Protein AF-0000000067833851 (afdb_homodimer)

Solvent-accessible surface area (backbone atoms only — not comparable to full-atom values): 11611 Å² total; per-residue (Å²): 99,78,48,78,49,40,44,51,50,8,49,49,50,50,53,48,37,48,75,68,69,39,49,56,56,53,48,12,60,76,67,70,58,44,39,66,56,44,53,42,38,42,69,25,43,38,75,42,32,38,37,58,52,42,50,45,35,49,75,64,67,53,43,36,22,56,45,67,81,63,70,75,71,65,70,68,68,62,70,68,72,69,73,57,74,63,70,64,69,62,62,65,67,68,71,60,79,76,80,71,132,99,80,48,77,49,40,44,50,51,10,48,51,51,49,53,49,37,49,74,70,70,41,51,56,56,53,48,12,60,75,66,70,58,44,40,65,56,43,52,42,37,41,70,26,43,37,75,42,32,38,37,59,53,43,50,46,35,50,74,64,70,51,43,36,23,54,45,66,80,64,71,73,70,66,70,70,68,62,70,71,73,71,72,59,74,65,70,64,68,60,62,63,66,69,70,56,80,75,78,73,128

Structure (mmCIF, N/CA/C/O backbone):
data_AF-0000000067833851-model_v1
#
loop_
_entity.id
_entity.type
_entity.pdbx_description
1 polymer 'Transcriptional regulator'
#
loop_
_atom_site.group_PDB
_atom_site.id
_atom_site.type_symbol
_atom_site.label_atom_id
_atom_site.label_alt_id
_atom_site.label_comp_id
_atom_site.label_asym_id
_atom_site.label_entity_id
_atom_site.label_seq_id
_atom_site.pdbx_PDB_ins_code
_atom_site.Cartn_x
_atom_site.Cartn_y
_atom_site.Cartn_z
_atom_site.occupancy
_atom_site.B_iso_or_equiv
_atom_site.auth_seq_id
_atom_site.auth_comp_id
_atom_site.auth_asym_id
_atom_site.auth_atom_id
_atom_site.pdbx_PDB_model_num
ATOM 1 N N . MET A 1 1 ? 14.375 -2.48 0.47 1 82.19 1 MET A N 1
ATOM 2 C CA . MET A 1 1 ? 13.938 -1.559 -0.575 1 82.19 1 MET A CA 1
ATOM 3 C C . MET A 1 1 ? 12.852 -0.62 -0.053 1 82.19 1 MET A C 1
ATOM 5 O O . MET A 1 1 ? 11.93 -1.055 0.632 1 82.19 1 MET A O 1
ATOM 9 N N . LEU A 1 2 ? 13.016 0.706 -0.305 1 90 2 LEU A N 1
ATOM 10 C CA . LEU A 1 2 ? 12.031 1.717 0.077 1 90 2 LEU A CA 1
ATOM 11 C C . LEU A 1 2 ? 10.914 1.807 -0.956 1 90 2 LEU A C 1
ATOM 13 O O . LEU A 1 2 ? 11.172 1.79 -2.16 1 90 2 LEU A O 1
ATOM 17 N N . ILE A 1 3 ? 9.742 1.886 -0.422 1 95.69 3 ILE A N 1
ATOM 18 C CA . ILE A 1 3 ? 8.586 1.994 -1.303 1 95.69 3 ILE A CA 1
ATOM 19 C C . ILE A 1 3 ? 7.992 3.396 -1.201 1 95.69 3 ILE A C 1
ATOM 21 O O . ILE A 1 3 ? 7.535 3.809 -0.131 1 95.69 3 ILE A O 1
ATOM 25 N N . SER A 1 4 ? 7.945 4.098 -2.322 1 95.75 4 SER A N 1
ATOM 26 C CA . SER A 1 4 ? 7.426 5.457 -2.26 1 95.75 4 SER A CA 1
ATOM 27 C C . SER A 1 4 ? 6.371 5.699 -3.336 1 95.75 4 SER A C 1
ATOM 29 O O . SER A 1 4 ? 5.699 6.73 -3.334 1 95.75 4 SER A O 1
ATOM 31 N N . SER A 1 5 ? 6.246 4.777 -4.289 1 98 5 SER A N 1
ATOM 32 C CA . SER A 1 5 ? 5.305 4.949 -5.395 1 98 5 SER A CA 1
ATOM 33 C C . SER A 1 5 ? 4.656 3.627 -5.777 1 98 5 SER A C 1
ATOM 35 O O . SER A 1 5 ? 5.172 2.557 -5.449 1 98 5 SER A O 1
ATOM 37 N N . PRO A 1 6 ? 3.547 3.705 -6.512 1 98.62 6 PRO A N 1
ATOM 38 C CA . PRO A 1 6 ? 2.941 2.475 -7.027 1 98.62 6 PRO A CA 1
ATOM 39 C C . PRO A 1 6 ? 3.873 1.702 -7.957 1 98.62 6 PRO A C 1
ATOM 41 O O . PRO A 1 6 ? 3.838 0.469 -7.988 1 98.62 6 PRO A O 1
ATOM 44 N N . ARG A 1 7 ? 4.656 2.416 -8.633 1 98.25 7 ARG A N 1
ATOM 45 C CA . ARG A 1 7 ? 5.605 1.755 -9.523 1 98.25 7 ARG A CA 1
ATOM 46 C C . ARG A 1 7 ? 6.582 0.885 -8.734 1 98.25 7 ARG A C 1
ATOM 48 O O . ARG A 1 7 ? 6.953 -0.2 -9.188 1 98.25 7 ARG A O 1
ATOM 55 N N . ASP A 1 8 ? 7.066 1.357 -7.602 1 98.06 8 ASP A N 1
ATOM 56 C CA . ASP A 1 8 ? 7.93 0.544 -6.75 1 98.06 8 ASP A CA 1
ATOM 57 C C . ASP A 1 8 ? 7.258 -0.78 -6.391 1 98.06 8 ASP A C 1
ATOM 59 O O . ASP A 1 8 ? 7.895 -1.835 -6.434 1 98.06 8 ASP A O 1
ATOM 63 N N . ILE A 1 9 ? 6.008 -0.71 -6.09 1 98.38 9 ILE A N 1
ATOM 64 C CA . ILE A 1 9 ? 5.242 -1.897 -5.734 1 98.38 9 ILE A CA 1
ATOM 65 C C . ILE A 1 9 ? 5.137 -2.828 -6.941 1 98.38 9 ILE A C 1
ATOM 67 O O . ILE A 1 9 ? 5.32 -4.043 -6.812 1 98.38 9 ILE A O 1
ATOM 71 N N . GLY A 1 10 ? 4.812 -2.215 -8.039 1 98.69 10 GLY A N 1
ATOM 72 C CA . GLY A 1 10 ? 4.723 -2.986 -9.273 1 98.69 10 GLY A CA 1
ATOM 73 C C . GLY A 1 10 ? 6 -3.74 -9.594 1 98.69 10 GLY A C 1
ATOM 74 O O . GLY A 1 10 ? 5.953 -4.902 -10.008 1 98.69 10 GLY A O 1
ATOM 75 N N . MET A 1 11 ? 7.086 -3.1 -9.398 1 98.19 11 MET A N 1
ATOM 76 C CA . MET A 1 11 ? 8.375 -3.721 -9.664 1 98.19 11 MET A CA 1
ATOM 77 C C . MET A 1 11 ? 8.609 -4.91 -8.742 1 98.19 11 MET A C 1
ATOM 79 O O . MET A 1 11 ? 9.156 -5.934 -9.164 1 98.19 11 MET A O 1
ATOM 83 N N . LEU A 1 12 ? 8.242 -4.766 -7.52 1 97.69 12 LEU A N 1
ATOM 84 C CA . LEU A 1 12 ? 8.359 -5.852 -6.555 1 97.69 12 LEU A CA 1
ATOM 85 C C . LEU A 1 12 ? 7.52 -7.051 -6.977 1 97.69 12 LEU A C 1
ATOM 87 O O . LEU A 1 12 ? 7.984 -8.195 -6.922 1 97.69 12 LEU A O 1
ATOM 91 N N . ILE A 1 13 ? 6.348 -6.785 -7.344 1 98.62 13 ILE A N 1
ATOM 92 C CA . ILE A 1 13 ? 5.426 -7.836 -7.762 1 98.62 13 ILE A CA 1
ATOM 93 C C . ILE A 1 13 ? 5.992 -8.57 -8.977 1 98.62 13 ILE A C 1
ATOM 95 O O . ILE A 1 13 ? 6.039 -9.797 -9 1 98.62 13 ILE A O 1
ATOM 99 N N . ARG A 1 14 ? 6.406 -7.789 -9.898 1 98.75 14 ARG A N 1
ATOM 100 C CA . ARG A 1 14 ? 6.988 -8.375 -11.102 1 98.75 14 ARG A CA 1
ATOM 101 C C . ARG A 1 14 ? 8.188 -9.258 -10.758 1 98.75 14 ARG A C 1
ATOM 103 O O . ARG A 1 14 ? 8.305 -10.375 -11.25 1 98.75 14 ARG A O 1
ATOM 110 N N . ALA A 1 15 ? 9.102 -8.758 -9.961 1 98.25 15 ALA A N 1
ATOM 111 C CA . ALA A 1 15 ? 10.305 -9.484 -9.578 1 98.25 15 ALA A CA 1
ATOM 112 C C . ALA A 1 15 ? 9.961 -10.812 -8.898 1 98.25 15 ALA A C 1
ATOM 114 O O . ALA A 1 15 ? 10.516 -11.852 -9.242 1 98.25 15 ALA A O 1
ATOM 115 N N . LYS A 1 16 ? 9.031 -10.734 -8.023 1 97.81 16 LYS A N 1
ATOM 116 C CA . LYS A 1 16 ? 8.727 -11.914 -7.215 1 97.81 16 LYS A CA 1
ATOM 117 C C . LYS A 1 16 ? 7.949 -12.945 -8.023 1 97.81 16 LYS A C 1
ATOM 119 O O . LYS A 1 16 ? 8.164 -14.148 -7.879 1 97.81 16 LYS A O 1
ATOM 124 N N . ARG A 1 17 ? 6.996 -12.438 -8.828 1 98.12 17 ARG A N 1
ATOM 125 C CA . ARG A 1 17 ? 6.297 -13.438 -9.633 1 98.12 17 ARG A CA 1
ATOM 126 C C . ARG A 1 17 ? 7.254 -14.133 -10.594 1 98.12 17 ARG A C 1
ATOM 128 O O . ARG A 1 17 ? 7.125 -15.336 -10.844 1 98.12 17 ARG A O 1
ATOM 135 N N . SER A 1 18 ? 8.188 -13.375 -11.156 1 98.44 18 SER A N 1
ATOM 136 C CA . SER A 1 18 ? 9.18 -13.938 -12.062 1 98.44 18 SER A CA 1
ATOM 137 C C . SER A 1 18 ? 10.07 -14.953 -11.359 1 98.44 18 SER A C 1
ATOM 139 O O . SER A 1 18 ? 10.398 -16 -11.922 1 98.44 18 SER A O 1
ATOM 141 N N . GLU A 1 19 ? 10.453 -14.656 -10.148 1 97.5 19 GLU A N 1
ATOM 142 C CA . GLU A 1 19 ? 11.242 -15.578 -9.344 1 97.5 19 GLU A CA 1
ATOM 143 C C . GLU A 1 19 ? 10.539 -16.922 -9.188 1 97.5 19 GLU A C 1
ATOM 145 O O . GLU A 1 19 ? 11.188 -17.969 -9.07 1 97.5 19 GLU A O 1
ATOM 150 N N . ARG A 1 20 ? 9.281 -16.922 -9.219 1 97 20 ARG A N 1
ATOM 151 C CA . ARG A 1 20 ? 8.469 -18.125 -9.062 1 97 20 ARG A CA 1
ATOM 152 C C . ARG A 1 20 ? 8.125 -18.734 -10.422 1 97 20 ARG A C 1
ATOM 154 O O . ARG A 1 20 ? 7.355 -19.703 -10.5 1 97 20 ARG A O 1
ATOM 161 N N . SER A 1 21 ? 8.555 -18.078 -11.43 1 98.38 21 SER A N 1
ATOM 162 C CA . SER A 1 21 ? 8.297 -18.469 -12.812 1 98.38 21 SER A CA 1
ATOM 163 C C . SER A 1 21 ? 6.805 -18.391 -13.133 1 98.38 21 SER A C 1
ATOM 165 O O . SER A 1 21 ? 6.281 -19.219 -13.883 1 98.38 21 SER A O 1
ATOM 167 N N . TRP A 1 22 ? 6.129 -17.516 -12.539 1 98.56 22 TRP A N 1
ATOM 168 C CA . TRP A 1 22 ? 4.719 -17.266 -12.828 1 98.56 22 TRP A CA 1
ATOM 169 C C . TRP A 1 22 ? 4.57 -16.203 -13.914 1 98.56 22 TRP A C 1
ATOM 171 O O . TRP A 1 22 ? 5.285 -15.203 -13.906 1 98.56 22 TRP A O 1
ATOM 181 N N . THR A 1 23 ? 3.682 -16.453 -14.789 1 98.75 23 THR A N 1
ATOM 182 C CA . THR A 1 23 ? 3.225 -15.406 -15.695 1 98.75 23 THR A CA 1
ATOM 183 C C . THR A 1 23 ? 2.266 -14.453 -14.977 1 98.75 23 THR A C 1
ATOM 185 O O . THR A 1 23 ? 1.866 -14.711 -13.844 1 98.75 23 THR A O 1
ATOM 188 N N . GLN A 1 24 ? 1.989 -13.352 -15.672 1 98.75 24 GLN A N 1
ATOM 189 C CA . GLN A 1 24 ? 0.96 -12.469 -15.133 1 98.75 24 GLN A CA 1
ATOM 190 C C . GLN A 1 24 ? -0.372 -13.195 -14.992 1 98.75 24 GLN A C 1
ATOM 192 O O . GLN A 1 24 ? -1.11 -12.969 -14.031 1 98.75 24 GLN A O 1
ATOM 197 N N . GLY A 1 25 ? -0.692 -14.062 -15.992 1 98.75 25 GLY A N 1
ATOM 198 C CA . GLY A 1 25 ? -1.905 -14.859 -15.93 1 98.75 25 GLY A CA 1
ATOM 199 C C . GLY A 1 25 ? -1.933 -15.812 -14.75 1 98.75 25 GLY A C 1
ATOM 200 O O . GLY A 1 25 ? -2.965 -15.969 -14.094 1 98.75 25 GLY A O 1
ATOM 201 N N . ASP A 1 26 ? -0.819 -16.438 -14.523 1 98.69 26 ASP A N 1
ATOM 202 C CA . ASP A 1 26 ? -0.708 -17.328 -13.375 1 98.69 26 ASP A CA 1
ATOM 203 C C . ASP A 1 26 ? -0.972 -16.578 -12.07 1 98.69 26 ASP A C 1
ATOM 205 O O . ASP A 1 26 ? -1.763 -17.031 -11.234 1 98.69 26 ASP A O 1
ATOM 209 N N . LEU A 1 27 ? -0.317 -15.508 -11.883 1 98.75 27 LEU A N 1
ATOM 210 C CA . LEU A 1 27 ? -0.517 -14.711 -10.68 1 98.75 27 LEU A CA 1
ATOM 211 C C . LEU A 1 27 ? -1.971 -14.266 -10.555 1 98.75 27 LEU A C 1
ATOM 213 O O . LEU A 1 27 ? -2.545 -14.297 -9.469 1 98.75 27 LEU A O 1
ATOM 217 N N . ALA A 1 28 ? -2.568 -13.789 -11.609 1 98.81 28 ALA A N 1
ATOM 218 C CA . ALA A 1 28 ? -3.961 -13.344 -11.609 1 98.81 28 ALA A CA 1
ATOM 219 C C . ALA A 1 28 ? -4.887 -14.438 -11.086 1 98.81 28 ALA A C 1
ATOM 221 O O . ALA A 1 28 ? -5.781 -14.172 -10.281 1 98.81 28 ALA A O 1
ATOM 222 N N . ARG A 1 29 ? -4.625 -15.633 -11.508 1 98.44 29 ARG A N 1
ATOM 223 C CA . ARG A 1 29 ? -5.43 -16.766 -11.062 1 98.44 29 ARG A CA 1
ATOM 224 C C . ARG A 1 29 ? -5.277 -17 -9.562 1 98.44 29 ARG A C 1
ATOM 226 O O . ARG A 1 29 ? -6.262 -17.25 -8.867 1 98.44 29 ARG A O 1
ATOM 233 N N . HIS A 1 30 ? -4.086 -16.922 -9.062 1 97.62 30 HIS A N 1
ATOM 234 C CA . HIS A 1 30 ? -3.818 -17.141 -7.641 1 97.62 30 HIS A CA 1
ATOM 235 C C . HIS A 1 30 ? -4.457 -16.047 -6.785 1 97.62 30 HIS A C 1
ATOM 237 O O . HIS A 1 30 ? -4.934 -16.328 -5.68 1 97.62 30 HIS A O 1
ATOM 243 N N . VAL A 1 31 ? -4.441 -14.891 -7.23 1 97.62 31 VAL A N 1
ATOM 244 C CA . VAL A 1 31 ? -4.941 -13.742 -6.488 1 97.62 31 VAL A CA 1
ATOM 245 C C . VAL A 1 31 ? -6.461 -13.656 -6.625 1 97.62 31 VAL A C 1
ATOM 247 O O . VAL A 1 31 ? -7.148 -13.18 -5.719 1 97.62 31 VAL A O 1
ATOM 250 N N . GLY A 1 32 ? -6.984 -14.125 -7.625 1 97.94 32 GLY A N 1
ATOM 251 C CA . GLY A 1 32 ? -8.406 -14 -7.922 1 97.94 32 GLY A CA 1
ATOM 252 C C . GLY A 1 32 ? -8.75 -12.719 -8.656 1 97.94 32 GLY A C 1
ATOM 253 O O . GLY A 1 32 ? -9.727 -12.047 -8.32 1 97.94 32 GLY A O 1
ATOM 254 N N . THR A 1 33 ? -7.973 -12.352 -9.625 1 98.31 33 THR A N 1
ATOM 255 C CA . THR A 1 33 ? -8.18 -11.156 -10.438 1 98.31 33 THR A CA 1
ATOM 256 C C . THR A 1 33 ? -7.863 -11.438 -11.898 1 98.31 33 THR A C 1
ATOM 258 O O . THR A 1 33 ? -7.832 -12.594 -12.32 1 98.31 33 THR A O 1
ATOM 261 N N . THR A 1 34 ? -7.699 -10.414 -12.711 1 98.69 34 THR A N 1
ATOM 262 C CA . THR A 1 34 ? -7.449 -10.586 -14.133 1 98.69 34 THR A CA 1
ATOM 263 C C . THR A 1 34 ? -5.984 -10.305 -14.461 1 98.69 34 THR A C 1
ATOM 265 O O . THR A 1 34 ? -5.316 -9.562 -13.742 1 98.69 34 THR A O 1
ATOM 268 N N . GLN A 1 35 ? -5.559 -10.969 -15.523 1 98.81 35 GLN A N 1
ATOM 269 C CA . GLN A 1 35 ? -4.219 -10.68 -16.031 1 98.81 35 GLN A CA 1
ATOM 270 C C . GLN A 1 35 ? -4.059 -9.195 -16.328 1 98.81 35 GLN A C 1
ATOM 272 O O . GLN A 1 35 ? -2.988 -8.617 -16.109 1 98.81 35 GLN A O 1
ATOM 277 N N . ARG A 1 36 ? -5.109 -8.602 -16.812 1 98.88 36 ARG A N 1
ATOM 278 C CA . ARG A 1 36 ? -5.074 -7.18 -17.125 1 98.88 36 ARG A CA 1
ATOM 279 C C . ARG A 1 36 ? -4.785 -6.359 -15.867 1 98.88 36 ARG A C 1
ATOM 281 O O . ARG A 1 36 ? -3.979 -5.426 -15.898 1 98.88 36 ARG A O 1
ATOM 288 N N . TRP A 1 37 ? -5.449 -6.699 -14.773 1 98.81 37 TRP A N 1
ATOM 289 C CA . TRP A 1 37 ? -5.246 -5.969 -13.523 1 98.81 37 TRP A CA 1
ATOM 290 C C . TRP A 1 37 ? -3.809 -6.113 -13.039 1 98.81 37 TRP A C 1
ATOM 292 O O . TRP A 1 37 ? -3.184 -5.133 -12.633 1 98.81 37 TRP A O 1
ATOM 302 N N . ILE A 1 38 ? -3.289 -7.309 -13.133 1 98.94 38 ILE A N 1
ATOM 303 C CA . ILE A 1 38 ? -1.905 -7.543 -12.734 1 98.94 38 ILE A CA 1
ATOM 304 C C . ILE A 1 38 ? -0.969 -6.68 -13.57 1 98.94 38 ILE A C 1
ATOM 306 O O . ILE A 1 38 ? -0.077 -6.02 -13.039 1 98.94 38 ILE A O 1
ATOM 310 N N . SER A 1 39 ? -1.169 -6.719 -14.875 1 98.94 39 SER A N 1
ATOM 311 C CA . SER A 1 39 ? -0.345 -5.918 -15.773 1 98.94 39 SER A CA 1
ATOM 312 C C . SER A 1 39 ? -0.379 -4.445 -15.391 1 98.94 39 SER A C 1
ATOM 314 O O . SER A 1 39 ? 0.666 -3.793 -15.32 1 98.94 39 SER A O 1
ATOM 316 N N . GLU A 1 40 ? -1.56 -3.92 -15.133 1 98.88 40 GLU A N 1
ATOM 317 C CA . GLU A 1 40 ? -1.719 -2.516 -14.766 1 98.88 40 GLU A CA 1
ATOM 318 C C . GLU A 1 40 ? -1.00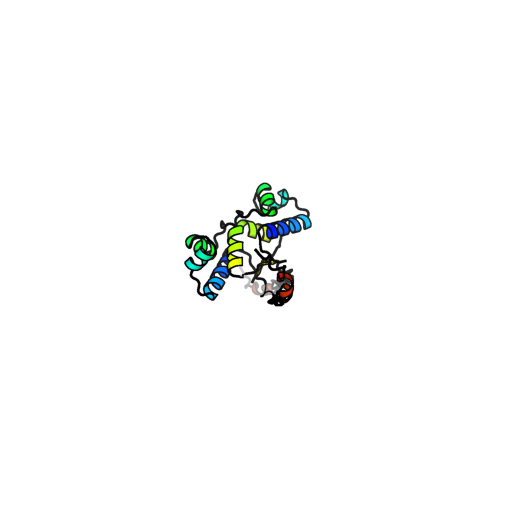7 -2.201 -13.453 1 98.88 40 GLU A C 1
ATOM 320 O O . GLU A 1 40 ? -0.346 -1.168 -13.328 1 98.88 40 GLU A O 1
ATOM 325 N N . VAL A 1 41 ? -1.12 -3.068 -12.531 1 98.88 41 VAL A N 1
ATOM 326 C CA . VAL A 1 41 ? -0.498 -2.871 -11.227 1 98.88 41 VAL A CA 1
ATOM 327 C C . VAL A 1 41 ? 1.022 -2.914 -11.367 1 98.88 41 VAL A C 1
ATOM 329 O O . VAL A 1 41 ? 1.729 -2.084 -10.789 1 98.88 41 VAL A O 1
ATOM 332 N N . GLU A 1 42 ? 1.48 -3.861 -12.164 1 98.81 42 GLU A N 1
ATOM 333 C CA . GLU A 1 42 ? 2.926 -3.961 -12.352 1 98.81 42 GLU A CA 1
ATOM 334 C C . GLU A 1 42 ? 3.486 -2.709 -13.016 1 98.81 42 GLU A C 1
ATOM 336 O O . GLU A 1 42 ? 4.664 -2.383 -12.844 1 98.81 42 GLU A O 1
ATOM 341 N N . ASN A 1 43 ? 2.59 -2.049 -13.727 1 98.62 43 ASN A N 1
ATOM 342 C CA . ASN A 1 43 ? 3 -0.827 -14.406 1 98.62 43 ASN A CA 1
ATOM 343 C C . ASN A 1 43 ? 2.693 0.414 -13.57 1 98.62 43 ASN A C 1
ATOM 345 O O . ASN A 1 43 ? 2.773 1.537 -14.07 1 98.62 43 ASN A O 1
ATOM 349 N N . GLY A 1 44 ? 2.293 0.298 -12.383 1 98.75 44 GLY A N 1
ATOM 350 C CA . GLY A 1 44 ? 2.18 1.408 -11.445 1 98.75 44 GLY A CA 1
ATOM 351 C C . GLY A 1 44 ? 0.801 2.043 -11.438 1 98.75 44 GLY A C 1
ATOM 352 O O . GLY A 1 44 ? 0.67 3.256 -11.266 1 98.75 44 GLY A O 1
ATOM 353 N N . LYS A 1 45 ? -0.269 1.336 -11.617 1 98.69 45 LYS A N 1
ATOM 354 C CA . LYS A 1 45 ? -1.634 1.851 -11.555 1 98.69 45 LYS A CA 1
ATOM 355 C C . LYS A 1 45 ? -1.919 2.48 -10.188 1 98.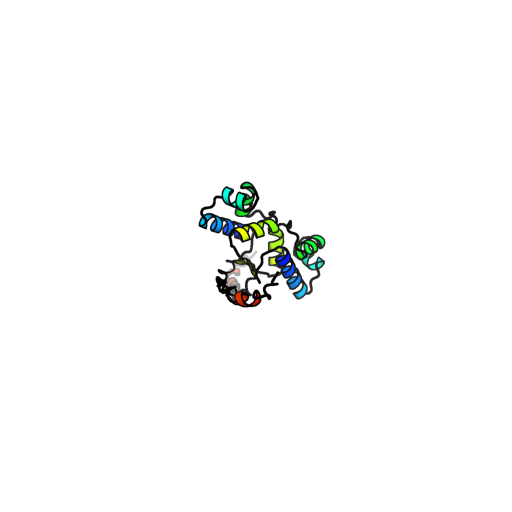69 45 LYS A C 1
ATOM 357 O O . LYS A 1 45 ? -2.193 1.772 -9.219 1 98.69 45 LYS A O 1
ATOM 362 N N . ALA A 1 46 ? -2.045 3.705 -10.164 1 98.5 46 ALA A N 1
ATOM 363 C CA . ALA A 1 46 ? -2.248 4.449 -8.922 1 98.5 46 ALA A CA 1
ATOM 364 C C . ALA A 1 46 ? -3.656 4.23 -8.383 1 98.5 46 ALA A C 1
ATOM 366 O O . ALA A 1 46 ? -3.896 4.387 -7.18 1 98.5 46 ALA A O 1
ATOM 367 N N . THR A 1 47 ? -4.586 3.879 -9.234 1 98.75 47 THR A N 1
ATOM 368 C CA . THR A 1 47 ? -5.984 3.76 -8.836 1 98.75 47 THR A CA 1
ATOM 369 C C . THR A 1 47 ? -6.297 2.338 -8.383 1 98.75 47 THR A C 1
ATOM 371 O O . THR A 1 47 ? -7.453 2.008 -8.109 1 98.75 47 THR A O 1
ATOM 374 N N . ALA A 1 48 ? -5.27 1.476 -8.312 1 98.88 48 ALA A N 1
ATOM 375 C CA . ALA A 1 48 ? -5.492 0.131 -7.789 1 98.88 48 ALA A CA 1
ATOM 376 C C . ALA A 1 48 ? -5.93 0.179 -6.324 1 98.88 48 ALA A C 1
ATOM 378 O O . ALA A 1 48 ? -5.445 1.011 -5.555 1 98.88 48 ALA A O 1
ATOM 379 N N . GLU A 1 49 ? -6.82 -0.7 -5.961 1 98.81 49 GLU A N 1
ATOM 380 C CA . GLU A 1 49 ? -7.32 -0.771 -4.59 1 98.81 49 GLU A CA 1
ATOM 381 C C . GLU A 1 49 ? -6.262 -1.34 -3.648 1 98.81 49 GLU A C 1
ATOM 383 O O . GLU A 1 49 ? -5.688 -2.396 -3.916 1 98.81 49 GLU A O 1
ATOM 388 N N . ILE A 1 50 ? -6.059 -0.691 -2.484 1 98.81 50 ILE A N 1
ATOM 389 C CA . ILE A 1 50 ? -4.992 -1.056 -1.558 1 98.81 50 ILE A CA 1
ATOM 390 C C . ILE A 1 50 ? -5.23 -2.465 -1.021 1 98.81 50 ILE A C 1
ATOM 392 O O . ILE A 1 50 ? -4.285 -3.229 -0.817 1 98.81 50 ILE A O 1
ATOM 396 N N . GLY A 1 51 ? -6.484 -2.82 -0.876 1 98.69 51 GLY A N 1
ATOM 397 C CA . GLY A 1 51 ? -6.797 -4.164 -0.411 1 98.69 51 GLY A CA 1
ATOM 398 C C . GLY A 1 51 ? -6.285 -5.25 -1.338 1 98.69 51 GLY A C 1
ATOM 399 O O . GLY A 1 51 ? -5.652 -6.207 -0.889 1 98.69 51 GLY A O 1
ATOM 400 N N . MET A 1 52 ? -6.496 -5.086 -2.57 1 98.69 52 MET A N 1
ATOM 401 C CA . MET A 1 52 ? -6.078 -6.074 -3.559 1 98.69 52 MET A CA 1
ATOM 402 C C . MET A 1 52 ? -4.562 -6.082 -3.717 1 98.69 52 MET A C 1
ATOM 404 O O . MET A 1 52 ? -3.959 -7.137 -3.92 1 98.69 52 MET A O 1
ATOM 408 N N . VAL A 1 53 ? -3.994 -4.938 -3.67 1 98.75 53 VAL A N 1
ATOM 409 C CA . VAL A 1 53 ? -2.543 -4.832 -3.764 1 98.75 53 VAL A CA 1
ATOM 410 C C . VAL A 1 53 ? -1.894 -5.598 -2.611 1 98.75 53 VAL A C 1
ATOM 412 O O . VAL A 1 53 ? -0.976 -6.391 -2.826 1 98.75 53 VAL A O 1
ATOM 415 N N . LEU A 1 54 ? -2.426 -5.406 -1.415 1 98.5 54 LEU A N 1
ATOM 416 C CA . LEU A 1 54 ? -1.856 -6.082 -0.255 1 98.5 54 LEU A CA 1
ATOM 417 C C . LEU A 1 54 ? -2.068 -7.59 -0.347 1 98.5 54 LEU A C 1
ATOM 419 O O . LEU A 1 54 ? -1.193 -8.367 0.04 1 98.5 54 LEU A O 1
ATOM 423 N N . GLN A 1 55 ? -3.156 -7.992 -0.827 1 98.12 55 GLN A N 1
ATOM 424 C CA . GLN A 1 55 ? -3.406 -9.414 -1.045 1 98.12 55 GLN A CA 1
ATOM 425 C C . GLN A 1 55 ? -2.396 -10.008 -2.023 1 98.12 55 GLN A C 1
ATOM 427 O O . GLN A 1 55 ? -1.883 -11.109 -1.805 1 98.12 55 GLN A O 1
ATOM 432 N N . THR A 1 56 ? -2.16 -9.328 -3.059 1 98.69 56 THR A N 1
ATOM 433 C CA . THR A 1 56 ? -1.206 -9.773 -4.07 1 98.69 56 THR A CA 1
ATOM 434 C C . THR A 1 56 ? 0.192 -9.906 -3.473 1 98.69 56 THR A C 1
ATOM 436 O O . THR A 1 56 ? 0.875 -10.906 -3.693 1 98.69 56 THR A O 1
ATOM 439 N N . LEU A 1 57 ? 0.584 -8.898 -2.736 1 98.12 57 LEU A N 1
ATOM 440 C CA . LEU A 1 57 ? 1.884 -8.945 -2.076 1 98.12 57 LEU A CA 1
ATOM 441 C C . LEU A 1 57 ? 1.98 -10.148 -1.146 1 98.12 57 LEU A C 1
ATOM 443 O O . LEU A 1 57 ? 2.996 -10.852 -1.134 1 98.12 57 LEU A O 1
ATOM 447 N N . SER A 1 58 ? 0.94 -10.344 -0.433 1 96.31 58 SER A N 1
ATOM 448 C CA . SER A 1 58 ? 0.891 -11.469 0.494 1 96.31 58 SER A CA 1
ATOM 449 C C . SER A 1 58 ? 1.027 -12.797 -0.242 1 96.31 58 SER A C 1
ATOM 451 O O . SER A 1 58 ? 1.773 -13.68 0.189 1 96.31 58 SER A O 1
ATOM 453 N N . MET A 1 59 ? 0.357 -12.906 -1.312 1 96.56 59 MET A N 1
ATOM 454 C CA . MET A 1 59 ? 0.405 -14.117 -2.121 1 96.56 59 MET A CA 1
ATOM 455 C C . MET A 1 59 ? 1.824 -14.398 -2.605 1 96.56 59 MET A C 1
ATOM 457 O O . MET A 1 59 ? 2.205 -15.547 -2.803 1 96.56 59 MET A O 1
ATOM 461 N N . LEU A 1 60 ? 2.58 -13.383 -2.762 1 97.75 60 LEU A N 1
ATOM 462 C CA . LEU A 1 60 ? 3.938 -13.484 -3.283 1 97.75 60 LEU A CA 1
ATOM 463 C C . LEU A 1 60 ? 4.953 -13.539 -2.148 1 97.75 60 LEU A C 1
ATOM 465 O O . LEU A 1 60 ? 6.164 -13.523 -2.391 1 97.75 60 LEU A O 1
ATOM 469 N N . GLY A 1 61 ? 4.48 -13.508 -0.93 1 95.69 61 GLY A N 1
ATOM 470 C CA . GLY A 1 61 ? 5.352 -13.594 0.233 1 95.69 61 GLY A CA 1
ATOM 471 C C . GLY A 1 61 ? 6.105 -12.312 0.515 1 95.69 61 GLY A C 1
ATOM 472 O O . GLY A 1 61 ? 7.141 -12.328 1.187 1 95.69 61 GLY A O 1
ATOM 473 N N . ILE A 1 62 ? 5.664 -11.266 -0.011 1 96 62 ILE A N 1
ATOM 474 C CA . ILE A 1 62 ? 6.305 -9.969 0.213 1 96 62 ILE A CA 1
ATOM 475 C C . ILE A 1 62 ? 5.742 -9.328 1.479 1 96 62 ILE A C 1
ATOM 477 O O . ILE A 1 62 ? 4.527 -9.141 1.602 1 96 62 ILE A O 1
ATOM 481 N N . ARG A 1 63 ? 6.648 -9.016 2.402 1 94.19 63 ARG A N 1
ATOM 482 C CA . ARG A 1 63 ? 6.258 -8.383 3.658 1 94.19 63 ARG A CA 1
ATOM 483 C C . ARG A 1 63 ? 6.594 -6.891 3.646 1 94.19 63 ARG A C 1
ATOM 485 O O . ARG A 1 63 ? 7.695 -6.5 3.26 1 94.19 63 ARG A O 1
ATOM 492 N N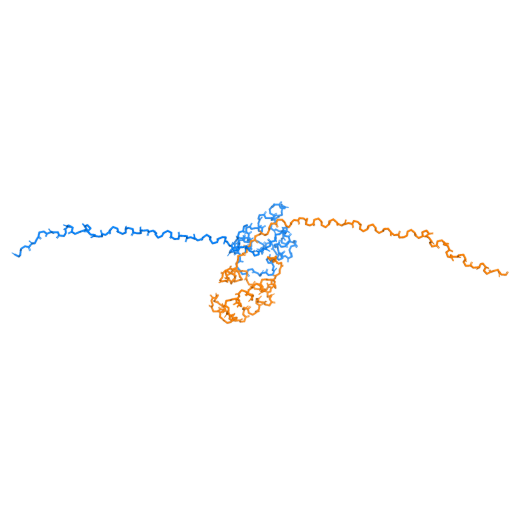 . LEU A 1 64 ? 5.59 -6.133 3.988 1 95.81 64 LEU A N 1
ATOM 493 C CA . LEU A 1 64 ? 5.824 -4.703 4.129 1 95.81 64 LEU A CA 1
ATOM 494 C C . LEU A 1 64 ? 6.016 -4.324 5.594 1 95.81 64 LEU A C 1
ATOM 496 O O . LEU A 1 64 ? 5.324 -4.848 6.473 1 95.81 64 LEU A O 1
ATOM 500 N N . GLU A 1 65 ? 6.879 -3.41 5.793 1 95 65 GLU A N 1
ATOM 501 C CA . GLU A 1 65 ? 7.156 -2.898 7.133 1 95 65 GLU A CA 1
ATOM 502 C C . GLU A 1 65 ? 7.367 -1.389 7.113 1 95 65 GLU A C 1
ATOM 504 O O . GLU A 1 65 ? 7.617 -0.805 6.059 1 95 65 GLU A O 1
ATOM 509 N N . VAL A 1 66 ? 7.145 -0.803 8.281 1 92.69 66 VAL A N 1
ATOM 510 C CA . VAL A 1 66 ? 7.523 0.599 8.43 1 92.69 66 VAL A CA 1
ATOM 511 C C . VAL A 1 66 ? 9.039 0.712 8.586 1 92.69 66 VAL A C 1
ATOM 513 O O . VAL A 1 66 ? 9.633 0.046 9.438 1 92.69 66 VAL A O 1
ATOM 516 N N . GLY A 1 67 ? 9.57 1.394 7.676 1 84.19 67 GLY A N 1
ATOM 517 C CA . GLY A 1 67 ? 11.016 1.588 7.719 1 84.19 67 GLY A CA 1
ATOM 518 C C . GLY A 1 67 ? 11.469 2.459 8.875 1 84.19 67 GLY A C 1
ATOM 519 O O . GLY A 1 67 ? 10.672 3.207 9.445 1 84.19 67 GLY A O 1
ATOM 520 N N . GLY A 1 68 ? 12.562 2.033 9.492 1 73.56 68 GLY A N 1
ATOM 521 C CA . GLY A 1 68 ? 13.156 2.838 10.555 1 73.56 68 GLY A CA 1
ATOM 522 C C . GLY A 1 68 ? 13.555 4.227 10.094 1 73.56 68 GLY A C 1
ATOM 523 O O . GLY A 1 68 ? 13.461 4.547 8.906 1 73.56 68 GLY A O 1
ATOM 524 N N . PRO A 1 69 ? 13.586 5.188 11.164 1 59.75 69 PRO A N 1
ATOM 525 C CA . PRO A 1 69 ? 14.086 6.516 10.789 1 59.75 69 PRO A CA 1
ATOM 526 C C . PRO A 1 69 ? 15.289 6.457 9.852 1 59.75 69 PRO A C 1
ATOM 528 O O . PRO A 1 69 ? 16.094 5.531 9.938 1 59.75 69 PRO A O 1
ATOM 531 N N . SER A 1 70 ? 14.992 6.77 8.539 1 51.88 70 SER A N 1
ATOM 532 C CA . SER A 1 70 ? 16.234 6.879 7.797 1 51.88 70 SER A CA 1
ATOM 533 C C . SER A 1 70 ? 17.328 7.547 8.633 1 51.88 70 SER A C 1
ATOM 535 O O . SER A 1 70 ? 17.031 8.414 9.461 1 51.88 70 SER A O 1
ATOM 537 N N . PRO A 1 71 ? 18.391 6.895 8.867 1 44.62 71 PRO A N 1
ATOM 538 C CA . PRO A 1 71 ? 19.328 7.832 9.461 1 44.62 71 PRO A CA 1
ATOM 539 C C . PRO A 1 71 ? 19.203 9.242 8.898 1 44.62 71 PRO A C 1
ATOM 541 O O . PRO A 1 71 ? 18.781 9.422 7.754 1 44.62 71 PRO A O 1
ATOM 544 N N . GLU A 1 72 ? 18.734 10.18 9.617 1 39.03 72 GLU A N 1
ATOM 545 C CA . GLU A 1 72 ? 18.844 11.547 9.117 1 39.03 72 GLU A CA 1
ATOM 546 C C . GLU A 1 72 ? 19.984 11.672 8.117 1 39.03 72 GLU A C 1
ATOM 548 O O . GLU A 1 72 ? 21.156 11.562 8.492 1 39.03 72 GLU A O 1
ATOM 553 N N . HIS A 1 73 ? 20.047 11.031 7.105 1 38.91 73 HIS A N 1
ATOM 554 C CA . HIS A 1 73 ? 21.016 11.734 6.281 1 38.91 73 HIS A CA 1
ATOM 555 C C . HIS A 1 73 ? 20.812 13.242 6.344 1 38.91 73 HIS A C 1
ATOM 557 O O . HIS A 1 73 ? 19.828 13.758 5.824 1 38.91 73 HIS A O 1
ATOM 563 N N . VAL A 1 74 ? 21.078 13.828 7.508 1 36.31 74 VAL A N 1
ATOM 564 C CA . VAL A 1 74 ? 21.359 15.258 7.492 1 36.31 74 VAL A CA 1
ATOM 565 C C . VAL A 1 74 ? 21.906 15.664 6.129 1 36.31 74 VAL A C 1
ATOM 567 O O . VAL A 1 74 ? 23 15.258 5.75 1 36.31 74 VAL A O 1
ATOM 570 N N . HIS A 1 75 ? 21.219 15.617 5.203 1 35.09 75 HIS A N 1
ATOM 571 C CA . HIS A 1 75 ? 21.812 16.422 4.141 1 35.09 75 HIS A CA 1
ATOM 572 C C . HIS A 1 75 ? 22.422 17.703 4.703 1 35.09 75 HIS A C 1
ATOM 574 O O . HIS A 1 75 ? 21.703 18.609 5.133 1 35.09 75 HIS A O 1
ATOM 580 N N . ARG A 1 76 ? 23.469 17.547 5.5 1 35.5 76 ARG A N 1
ATOM 581 C CA . ARG A 1 76 ? 24.266 18.75 5.68 1 35.5 76 ARG A CA 1
ATOM 582 C C . ARG A 1 76 ? 24.312 19.578 4.398 1 35.5 76 ARG A C 1
ATOM 584 O O . ARG A 1 76 ? 24.922 19.156 3.408 1 35.5 76 ARG A O 1
ATOM 591 N N . TYR A 1 77 ? 23.203 20.156 4.066 1 34.06 77 TYR A N 1
ATOM 592 C CA . TYR A 1 77 ? 23.391 21.234 3.104 1 34.06 77 TYR A CA 1
ATOM 593 C C . TYR A 1 77 ? 24.734 21.922 3.291 1 34.06 77 TYR A C 1
ATOM 595 O O . TYR A 1 77 ? 25 22.531 4.328 1 34.06 77 TYR A O 1
ATOM 603 N N . THR A 1 78 ? 25.766 21.25 3.043 1 36.44 78 THR A N 1
ATOM 604 C CA . THR A 1 78 ? 26.953 22.078 3.002 1 36.44 78 THR A CA 1
ATOM 605 C C . THR A 1 78 ? 26.641 23.438 2.357 1 36.44 78 THR A C 1
ATOM 607 O O . THR A 1 78 ? 26.188 23.484 1.214 1 36.44 78 THR A O 1
ATOM 610 N N . PRO A 1 79 ? 26.375 24.406 3.168 1 35.12 79 PRO A N 1
ATOM 611 C CA . PRO A 1 79 ? 26.156 25.688 2.5 1 35.12 79 PRO A CA 1
ATOM 612 C C . PRO A 1 79 ? 27.016 25.859 1.253 1 35.12 79 PRO A C 1
ATOM 614 O O . PRO A 1 79 ? 28.219 25.578 1.288 1 35.12 79 PRO A O 1
ATOM 617 N N . VAL A 1 80 ? 26.656 25.312 0.189 1 37.72 80 VAL A N 1
ATOM 618 C CA . VAL A 1 80 ? 27.438 25.781 -0.949 1 37.72 80 VAL A CA 1
ATOM 619 C C . VAL A 1 80 ? 27.906 27.219 -0.7 1 37.72 80 VAL A C 1
ATOM 621 O O . VAL A 1 80 ? 27.094 28.094 -0.379 1 37.72 80 VAL A O 1
ATOM 624 N N . SER A 1 81 ? 28.906 27.375 0.091 1 36.69 81 SER A N 1
ATOM 625 C CA . SER A 1 81 ? 29.516 28.703 0.052 1 36.69 81 SER A CA 1
ATOM 626 C C . SER A 1 81 ? 29.391 29.328 -1.336 1 36.69 81 SER A C 1
ATOM 628 O O . SER A 1 81 ? 29.938 28.797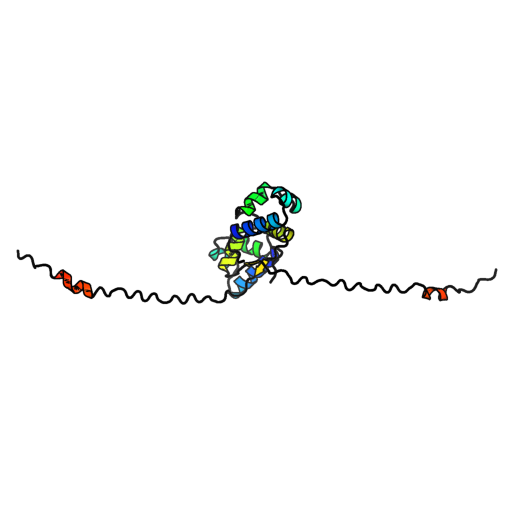 -2.309 1 36.69 81 SER A O 1
ATOM 630 N N . HIS A 1 82 ? 28.188 29.484 -1.847 1 34.78 82 HIS A N 1
ATOM 631 C CA . HIS A 1 82 ? 28.141 30.391 -2.994 1 34.78 82 HIS A CA 1
ATOM 632 C C . HIS A 1 82 ? 29.125 31.547 -2.83 1 34.78 82 HIS A C 1
ATOM 634 O O . HIS A 1 82 ? 28.859 32.5 -2.086 1 34.78 82 HIS A O 1
ATOM 640 N N . ASP A 1 83 ? 30.438 31.234 -2.504 1 37.25 83 ASP A N 1
ATOM 641 C CA . ASP A 1 83 ? 31.375 32.312 -2.793 1 37.25 83 ASP A CA 1
ATOM 642 C C . ASP A 1 83 ? 30.953 33.094 -4.035 1 37.25 83 ASP A C 1
ATOM 644 O O . ASP A 1 83 ? 31.094 32.594 -5.16 1 37.25 83 ASP A O 1
ATOM 648 N N . MET A 1 84 ? 29.75 33.562 -4.062 1 38.09 84 MET A N 1
ATOM 649 C CA . MET A 1 84 ? 29.375 34.562 -5.066 1 38.09 84 MET A CA 1
ATOM 650 C C . MET A 1 84 ? 30.547 35.5 -5.371 1 38.09 84 MET A C 1
ATOM 652 O O . MET A 1 84 ? 31.188 36 -4.457 1 38.09 84 MET A O 1
ATOM 656 N N . PRO A 1 85 ? 31.234 35.219 -6.355 1 35.59 85 PRO A N 1
ATOM 657 C CA . PRO A 1 85 ? 32.281 36.188 -6.672 1 35.59 85 PRO A CA 1
ATOM 658 C C . PRO A 1 85 ? 31.859 37.625 -6.402 1 35.59 85 PRO A C 1
ATOM 660 O O . PRO A 1 85 ? 30.672 37.969 -6.527 1 35.59 85 PRO A O 1
ATOM 663 N N . THR A 1 86 ? 32.062 38.125 -5.227 1 35.44 86 THR A N 1
ATOM 664 C CA . THR A 1 86 ? 31.844 39.531 -4.93 1 35.44 86 THR A CA 1
ATOM 665 C C . THR A 1 86 ? 32.125 40.375 -6.156 1 35.44 86 THR A C 1
ATOM 667 O O . THR A 1 86 ? 33.094 40.156 -6.867 1 35.44 86 THR A O 1
ATOM 670 N N . ILE A 1 87 ? 31.047 40.594 -6.852 1 38.44 87 ILE A N 1
ATOM 671 C CA . ILE A 1 87 ? 31.031 41.562 -7.961 1 38.44 87 ILE A CA 1
ATOM 672 C C . ILE A 1 87 ? 32.031 42.688 -7.691 1 38.44 87 ILE A C 1
ATOM 674 O O . ILE A 1 87 ? 31.844 43.812 -8.172 1 38.44 87 ILE A O 1
ATOM 678 N N . GLU A 1 88 ? 32.781 42.5 -6.539 1 37.47 88 GLU A N 1
ATOM 679 C CA . GLU A 1 88 ? 33.656 43.656 -6.375 1 37.47 88 GLU A CA 1
ATOM 680 C C . GLU A 1 88 ? 34.469 43.938 -7.648 1 37.47 88 GLU A C 1
ATOM 682 O O . GLU A 1 88 ? 35.031 45 -7.809 1 37.47 88 GLU A O 1
ATOM 687 N N . ASP A 1 89 ? 34.75 42.688 -8.219 1 36.09 89 ASP A N 1
ATOM 688 C CA . ASP A 1 89 ? 35.812 43.062 -9.156 1 36.09 89 ASP A CA 1
ATOM 689 C C . ASP A 1 89 ? 35.281 43.875 -10.328 1 36.09 89 ASP A C 1
ATOM 691 O O . ASP A 1 89 ? 35.969 44.094 -11.312 1 36.09 89 ASP A O 1
ATOM 695 N N . LEU A 1 90 ? 33.906 43.719 -10.438 1 35.28 90 LEU A N 1
ATOM 696 C CA . LEU A 1 90 ? 33.5 44.375 -11.672 1 35.28 90 LEU A CA 1
ATOM 697 C C . LEU A 1 90 ? 33.781 45.875 -11.609 1 35.28 90 LEU A C 1
ATOM 699 O O . LEU A 1 90 ? 33.281 46.625 -12.453 1 35.28 90 LEU A O 1
ATOM 703 N N . ASP A 1 91 ? 34.344 46.25 -10.43 1 36.03 91 ASP A N 1
ATOM 704 C CA . ASP A 1 91 ? 34.5 47.688 -10.344 1 36.03 91 ASP A CA 1
ATOM 705 C C . ASP A 1 91 ? 35.094 48.25 -11.641 1 36.03 91 ASP A C 1
ATOM 707 O O . ASP A 1 91 ? 34.969 49.438 -11.922 1 36.03 91 ASP A O 1
ATOM 711 N N . ASP A 1 92 ? 36.031 47.375 -12.094 1 38.22 92 ASP A N 1
ATOM 712 C CA . ASP A 1 92 ? 37 48.188 -12.844 1 38.22 92 ASP A CA 1
ATOM 713 C C . ASP A 1 92 ? 36.406 48.688 -14.156 1 38.22 92 ASP A C 1
ATOM 715 O O . ASP A 1 92 ? 37.031 49.438 -14.898 1 38.22 92 ASP A O 1
ATOM 719 N N . ILE A 1 93 ? 35.5 47.844 -14.633 1 39.47 93 ILE A N 1
ATOM 720 C CA . ILE A 1 93 ? 35.438 48.094 -16.062 1 39.47 93 ILE A CA 1
ATOM 721 C C . ILE A 1 93 ? 34.75 49.438 -16.344 1 39.47 93 ILE A C 1
ATOM 723 O O . ILE A 1 93 ? 34.5 49.781 -17.5 1 39.47 93 ILE A O 1
ATOM 727 N N . VAL A 1 94 ? 34 49.812 -15.414 1 39.38 94 VAL A N 1
ATOM 728 C CA . VAL A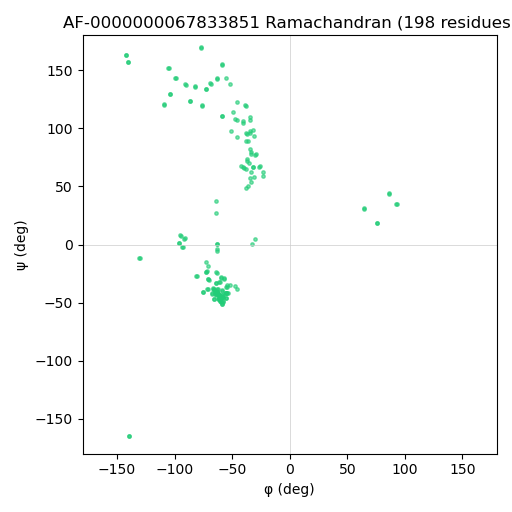 1 94 ? 33.062 50.844 -15.875 1 39.38 94 VAL A CA 1
ATOM 729 C C . VAL A 1 94 ? 33.844 52.094 -16.328 1 39.38 94 VAL A C 1
ATOM 731 O O . VAL A 1 94 ? 33.25 53.125 -16.641 1 39.38 94 VAL A O 1
ATOM 734 N N . ASP A 1 95 ? 35.125 52 -16.125 1 38.62 95 ASP A N 1
ATOM 735 C CA . ASP A 1 95 ? 35.688 53.312 -16.375 1 38.62 95 ASP A CA 1
ATOM 736 C C . ASP A 1 95 ? 35.531 53.75 -17.828 1 38.62 95 ASP A C 1
ATOM 738 O O . ASP A 1 95 ? 36.5 54.031 -18.516 1 38.62 95 ASP A O 1
ATOM 742 N N . GLY A 1 96 ? 34.5 53.25 -18.547 1 37.88 96 GLY A N 1
ATOM 743 C CA . GLY A 1 96 ? 34.562 53.688 -19.922 1 37.88 96 GLY A CA 1
ATOM 744 C C . GLY A 1 96 ? 34.625 55.188 -20.078 1 37.88 96 GLY A C 1
ATOM 745 O O . GLY A 1 96 ? 34.312 55.938 -19.141 1 37.88 96 GLY A O 1
ATOM 746 N N . PRO A 1 97 ? 35.375 55.688 -21.062 1 44.03 97 PRO A N 1
ATOM 747 C CA . PRO A 1 97 ? 35.688 57.094 -21.328 1 44.03 97 PRO A CA 1
ATOM 748 C C . PRO A 1 97 ? 34.469 58 -21.328 1 44.03 97 PRO A C 1
ATOM 750 O O . PRO A 1 97 ? 33.344 57.531 -21.594 1 44.03 97 PRO A O 1
ATOM 753 N N . ALA A 1 98 ? 34.312 58.875 -20.469 1 39.31 98 ALA A N 1
ATOM 754 C CA . ALA A 1 98 ? 33.406 60.031 -20.391 1 39.31 98 ALA A CA 1
ATOM 755 C C . ALA A 1 98 ? 33.219 60.688 -21.75 1 39.31 98 ALA A C 1
ATOM 757 O O . ALA A 1 98 ? 34.188 61.188 -22.328 1 39.31 98 ALA A O 1
ATOM 758 N N . PHE A 1 99 ? 32.469 60.031 -22.609 1 34.88 99 PHE A N 1
ATOM 759 C CA . PHE A 1 99 ? 32.25 60.75 -23.859 1 34.88 99 PHE A CA 1
ATOM 760 C C . PHE A 1 99 ? 31.766 62.156 -23.594 1 34.88 99 PHE A C 1
ATOM 762 O O . PHE A 1 99 ? 30.797 62.375 -22.859 1 34.88 99 PHE A O 1
ATOM 769 N N . ARG A 1 100 ? 32.625 63.125 -23.609 1 38.69 100 ARG A N 1
ATOM 770 C CA . ARG A 1 100 ? 32.469 64.562 -23.641 1 38.69 100 ARG A CA 1
ATOM 771 C C . ARG A 1 100 ? 31.438 65 -24.672 1 38.69 100 ARG A C 1
ATOM 773 O O . ARG A 1 100 ? 31.484 64.562 -25.828 1 38.69 100 ARG A O 1
ATOM 780 N N . PRO A 1 101 ? 30.344 65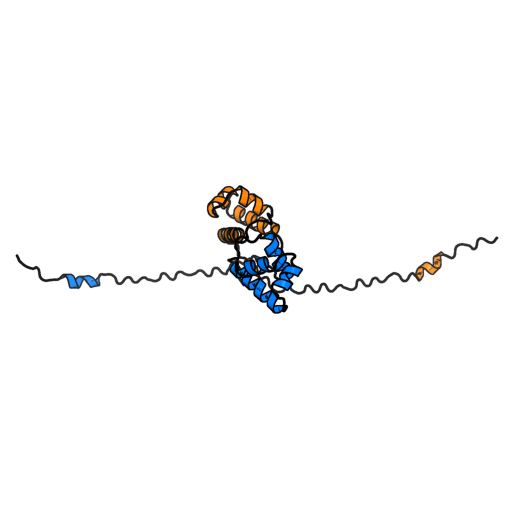.75 -24.266 1 35.91 101 PRO A N 1
ATOM 781 C CA . PRO A 1 101 ? 29.594 66.375 -25.359 1 35.91 101 PRO A CA 1
ATOM 782 C C . PRO A 1 101 ? 30.469 67.188 -26.266 1 35.91 101 PRO A C 1
ATOM 784 O O . PRO A 1 101 ? 31.531 67.688 -25.844 1 35.91 101 PRO A O 1
ATOM 787 N N . MET B 1 1 ? 6.992 -2.414 12.422 1 82.25 1 MET B N 1
ATOM 788 C CA . MET B 1 1 ? 5.625 -2.92 12.359 1 82.25 1 MET B CA 1
ATOM 789 C C . MET B 1 1 ? 5.34 -3.547 11 1 82.25 1 MET B C 1
ATOM 791 O O . MET B 1 1 ? 5.699 -2.982 9.961 1 82.25 1 MET B O 1
ATOM 795 N N . LEU B 1 2 ? 4.766 -4.773 10.984 1 90 2 LEU B N 1
ATOM 796 C CA . LEU B 1 2 ? 4.379 -5.473 9.766 1 90 2 LEU B CA 1
ATOM 797 C C . LEU B 1 2 ? 3.021 -4.992 9.266 1 90 2 LEU B C 1
ATOM 799 O O . LEU B 1 2 ? 2.094 -4.816 10.062 1 90 2 LEU B O 1
ATOM 803 N N . ILE B 1 3 ? 3.006 -4.793 8 1 95.62 3 ILE B N 1
ATOM 804 C CA . ILE B 1 3 ? 1.755 -4.348 7.395 1 95.62 3 ILE B CA 1
ATOM 805 C C . ILE B 1 3 ? 1.159 -5.477 6.559 1 95.62 3 ILE B C 1
ATOM 807 O O . ILE B 1 3 ? 1.765 -5.918 5.578 1 95.62 3 ILE B O 1
ATOM 811 N N . SER B 1 4 ? -0.047 -5.895 6.918 1 95.75 4 SER B N 1
ATOM 812 C CA . SER B 1 4 ? -0.636 -7.004 6.172 1 95.75 4 SER B CA 1
ATOM 813 C C . SER B 1 4 ? -2.055 -6.676 5.723 1 95.75 4 SER B C 1
ATOM 815 O O . SER B 1 4 ? -2.646 -7.41 4.93 1 95.75 4 SER B O 1
ATOM 817 N N . SER B 1 5 ? -2.635 -5.598 6.25 1 98 5 SER B N 1
ATOM 818 C CA . SER B 1 5 ? -4.012 -5.238 5.926 1 98 5 SER B CA 1
ATOM 819 C C . SER B 1 5 ? -4.176 -3.727 5.812 1 98 5 SER B C 1
ATOM 821 O O . SER B 1 5 ? -3.344 -2.967 6.312 1 98 5 SER B O 1
ATOM 823 N N . PRO B 1 6 ? -5.27 -3.289 5.199 1 98.62 6 PRO B N 1
ATOM 824 C CA . PRO B 1 6 ? -5.559 -1.853 5.164 1 98.62 6 PRO B CA 1
ATOM 825 C C . PRO B 1 6 ? -5.742 -1.253 6.555 1 98.62 6 PRO B C 1
ATOM 827 O O . PRO B 1 6 ? -5.387 -0.094 6.785 1 98.62 6 PRO B O 1
ATOM 830 N N . ARG B 1 7 ? -6.246 -2.031 7.41 1 98.25 7 ARG B N 1
ATOM 831 C CA . ARG B 1 7 ? -6.422 -1.545 8.773 1 98.25 7 ARG B CA 1
ATOM 832 C C . ARG B 1 7 ? -5.078 -1.208 9.414 1 98.25 7 ARG B C 1
ATOM 834 O O . ARG B 1 7 ? -4.969 -0.234 10.164 1 98.25 7 ARG B O 1
ATOM 841 N N . ASP B 1 8 ? -4.055 -2.025 9.188 1 98 8 ASP B N 1
ATOM 842 C CA . ASP B 1 8 ? -2.719 -1.72 9.688 1 98 8 ASP B CA 1
ATOM 843 C C . ASP B 1 8 ? -2.254 -0.347 9.203 1 98 8 ASP B C 1
ATOM 845 O O . ASP B 1 8 ? -1.7 0.434 9.977 1 98 8 ASP B O 1
ATOM 849 N N . ILE B 1 9 ? -2.514 -0.072 7.98 1 98.38 9 ILE B N 1
ATOM 850 C CA . ILE B 1 9 ? -2.135 1.206 7.387 1 98.38 9 ILE B CA 1
ATOM 851 C C . ILE B 1 9 ? -2.912 2.336 8.055 1 98.38 9 ILE B C 1
ATOM 853 O O . ILE B 1 9 ? -2.344 3.379 8.383 1 98.38 9 ILE B O 1
ATOM 857 N N . GLY B 1 10 ? -4.195 2.086 8.18 1 98.69 10 GLY B N 1
ATOM 858 C CA . GLY B 1 10 ? -5.039 3.068 8.836 1 98.69 10 GLY B CA 1
ATOM 859 C C . GLY B 1 10 ? -4.562 3.422 10.234 1 98.69 10 GLY B C 1
ATOM 860 O O . GLY B 1 10 ? -4.566 4.594 10.617 1 98.69 10 GLY B O 1
ATOM 861 N N . MET B 1 11 ? -4.16 2.447 10.938 1 98.19 11 MET B N 1
ATOM 862 C CA . MET B 1 11 ? -3.674 2.658 12.297 1 98.19 11 MET B CA 1
ATOM 863 C C . MET B 1 11 ? -2.404 3.504 12.297 1 98.19 11 MET B C 1
ATOM 865 O O . MET B 1 11 ? -2.223 4.359 13.164 1 98.19 11 MET B O 1
ATOM 869 N N . LEU B 1 12 ? -1.552 3.252 11.375 1 97.69 12 LEU B N 1
ATOM 870 C CA . LEU B 1 12 ? -0.325 4.031 11.242 1 97.69 12 LEU B CA 1
ATOM 871 C C . LEU B 1 12 ? -0.639 5.492 10.953 1 97.69 12 LEU B C 1
ATOM 873 O O . LEU B 1 12 ? -0.041 6.391 11.555 1 97.69 12 LEU B O 1
ATOM 877 N N . ILE B 1 13 ? -1.504 5.695 10.062 1 98.62 13 ILE B N 1
ATOM 878 C CA . ILE B 1 13 ? -1.893 7.047 9.68 1 98.62 13 ILE B CA 1
ATOM 879 C C . ILE B 1 13 ? -2.473 7.781 10.883 1 98.62 13 ILE B C 1
ATOM 881 O O . ILE B 1 13 ? -2.078 8.914 11.18 1 98.62 13 ILE B O 1
ATOM 885 N N . ARG B 1 14 ? -3.357 7.109 11.523 1 98.75 14 ARG B N 1
ATOM 886 C CA . ARG B 1 14 ? -3.971 7.703 12.711 1 98.75 14 ARG B CA 1
ATOM 887 C C . ARG B 1 14 ? -2.918 8.062 13.75 1 98.75 14 ARG B C 1
ATOM 889 O O . ARG B 1 14 ? -2.936 9.164 14.305 1 98.75 14 ARG B O 1
ATOM 896 N N . ALA B 1 15 ? -2.033 7.141 14.062 1 98.25 15 ALA B N 1
ATOM 897 C CA . ALA B 1 15 ? -0.994 7.355 15.062 1 98.25 15 ALA B CA 1
ATOM 898 C C . ALA B 1 15 ? -0.127 8.562 14.703 1 98.25 15 ALA B C 1
ATOM 900 O O . ALA B 1 15 ? 0.14 9.414 15.555 1 98.25 15 ALA B O 1
ATOM 901 N N . LYS B 1 16 ? 0.241 8.617 13.484 1 97.81 16 LYS B N 1
ATOM 902 C CA . LYS B 1 16 ? 1.191 9.648 13.078 1 97.81 16 LYS B CA 1
ATOM 903 C C . LYS B 1 16 ? 0.516 11.016 12.992 1 97.81 16 LYS B C 1
ATOM 905 O O . LYS B 1 16 ? 1.112 12.031 13.352 1 97.81 16 LYS B O 1
ATOM 910 N N . ARG B 1 17 ? -0.721 11.016 12.445 1 98.12 17 ARG B N 1
ATOM 911 C CA . ARG B 1 17 ? -1.364 12.32 12.422 1 98.12 17 ARG B CA 1
ATOM 912 C C . ARG B 1 17 ? -1.587 12.852 13.828 1 98.12 17 ARG B C 1
ATOM 914 O O . ARG B 1 17 ? -1.469 14.055 14.078 1 98.12 17 ARG B O 1
ATOM 921 N N . SER B 1 18 ? -1.941 11.953 14.75 1 98.38 18 SER B N 1
ATOM 922 C CA . SER B 1 18 ? -2.15 12.328 16.141 1 98.38 18 SER B CA 1
ATOM 923 C C . SER B 1 18 ? -0.863 12.844 16.781 1 98.38 18 SER B C 1
ATOM 925 O O . SER B 1 18 ? -0.883 13.82 17.531 1 98.38 18 SER B O 1
ATOM 927 N N . GLU B 1 19 ? 0.24 12.211 16.469 1 97.44 19 GLU B N 1
ATOM 928 C CA . GLU B 1 19 ? 1.545 12.656 16.953 1 97.44 19 GLU B CA 1
ATOM 929 C C . GLU B 1 19 ? 1.827 14.102 16.547 1 97.44 19 GLU B C 1
ATOM 931 O O . GLU B 1 19 ? 2.525 14.828 17.25 1 97.44 19 GLU B O 1
ATOM 936 N N . ARG B 1 20 ? 1.3 14.5 15.484 1 97 20 ARG B N 1
ATOM 937 C CA . ARG B 1 20 ? 1.496 15.844 14.953 1 97 20 ARG B CA 1
ATOM 938 C C . ARG B 1 20 ? 0.396 16.781 15.422 1 97 20 ARG B C 1
ATOM 940 O O . ARG B 1 20 ? 0.325 17.938 14.984 1 97 20 ARG B O 1
ATOM 947 N N . SER B 1 21 ? -0.515 16.234 16.141 1 98.38 21 SER B N 1
ATOM 948 C CA . SER B 1 21 ? -1.675 16.953 16.641 1 98.38 21 SER B CA 1
ATOM 949 C C . SER B 1 21 ? -2.572 17.422 15.5 1 98.38 21 SER B C 1
ATOM 951 O O . SER B 1 21 ? -3.154 18.516 15.562 1 98.38 21 SER B O 1
ATOM 953 N N . TRP B 1 22 ? -2.607 16.719 14.461 1 98.56 22 TRP B N 1
ATOM 954 C CA . TRP B 1 22 ? -3.496 17 13.344 1 98.56 22 TRP B CA 1
ATOM 955 C C . TRP B 1 22 ? -4.828 16.281 13.508 1 98.56 22 TRP B C 1
ATOM 957 O O . TRP B 1 22 ? -4.863 15.117 13.93 1 98.56 22 TRP B O 1
ATOM 967 N N . THR B 1 23 ? -5.867 16.969 13.211 1 98.75 23 THR B N 1
ATOM 968 C CA . THR B 1 23 ? -7.16 16.312 13.031 1 98.75 23 THR B CA 1
ATOM 969 C C . THR B 1 23 ? -7.227 15.609 11.68 1 98.75 23 THR B C 1
ATOM 971 O O . THR B 1 23 ? -6.324 15.75 10.852 1 98.75 23 THR B O 1
ATOM 974 N N . GLN B 1 24 ? -8.297 14.812 11.539 1 98.75 24 GLN B N 1
ATOM 975 C CA . GLN B 1 24 ? -8.523 14.227 10.219 1 98.75 24 GLN B CA 1
ATOM 976 C C . GLN B 1 24 ? -8.688 15.305 9.156 1 98.75 24 GLN B C 1
ATOM 978 O O . GLN B 1 24 ? -8.227 15.141 8.023 1 98.75 24 GLN B O 1
ATOM 983 N N . GLY B 1 25 ? -9.398 16.391 9.523 1 98.81 25 GLY B N 1
ATOM 984 C CA . GLY B 1 25 ? -9.57 17.516 8.609 1 98.81 25 GLY B CA 1
ATOM 985 C C . GLY B 1 25 ? -8.266 18.172 8.227 1 98.81 25 GLY B C 1
ATOM 986 O O . GLY B 1 25 ? -8.055 18.516 7.059 1 98.81 25 GLY B O 1
ATOM 987 N N . ASP B 1 26 ? -7.422 18.359 9.188 1 98.69 26 ASP B N 1
ATOM 988 C CA . ASP B 1 26 ? -6.102 18.922 8.914 1 98.69 26 ASP B CA 1
ATOM 989 C C . ASP B 1 26 ? -5.324 18.062 7.93 1 98.69 26 ASP B C 1
ATOM 991 O O . ASP B 1 26 ? -4.777 18.562 6.949 1 98.69 26 ASP B O 1
ATOM 995 N N . LEU B 1 27 ? -5.254 16.812 8.203 1 98.75 27 LEU B N 1
ATOM 996 C CA . LEU B 1 27 ? -4.551 15.891 7.305 1 98.75 27 LEU B CA 1
ATOM 997 C C . LEU B 1 27 ? -5.164 15.922 5.906 1 98.75 27 LEU B C 1
ATOM 999 O O . LEU B 1 27 ? -4.441 15.922 4.906 1 98.75 27 LEU B O 1
ATOM 1003 N N . ALA B 1 28 ? -6.457 15.883 5.797 1 98.81 28 ALA B N 1
ATOM 1004 C CA . ALA B 1 28 ? -7.148 15.914 4.512 1 98.81 28 ALA B CA 1
ATOM 1005 C C . ALA B 1 28 ? -6.711 17.125 3.688 1 98.81 28 ALA B C 1
ATOM 1007 O O . ALA B 1 28 ? -6.465 17 2.484 1 98.81 28 ALA B O 1
ATOM 1008 N N . ARG B 1 29 ? -6.598 18.219 4.352 1 98.44 29 ARG B N 1
ATOM 1009 C CA . ARG B 1 29 ? -6.172 19.453 3.676 1 98.44 29 ARG B CA 1
ATOM 1010 C C . ARG B 1 29 ? -4.746 19.312 3.15 1 98.44 29 ARG B C 1
ATOM 1012 O O . ARG B 1 29 ? -4.453 19.719 2.025 1 98.44 29 ARG B O 1
ATOM 1019 N N . HIS B 1 30 ? -3.859 18.766 3.91 1 97.62 30 HIS B N 1
ATOM 1020 C CA . HIS B 1 30 ? -2.465 18.594 3.518 1 97.62 30 HIS B CA 1
ATOM 1021 C C . HIS B 1 30 ? -2.332 17.625 2.348 1 97.62 30 HIS B C 1
ATOM 1023 O O . HIS B 1 30 ? -1.483 17.828 1.473 1 97.62 30 HIS B O 1
ATOM 1029 N N . VAL B 1 31 ? -3.074 16.625 2.34 1 97.62 31 VAL B N 1
ATOM 1030 C CA . VAL B 1 31 ? -3.008 15.578 1.329 1 97.62 31 VAL B CA 1
ATOM 1031 C C . VAL B 1 31 ? -3.756 16.016 0.074 1 97.62 31 VAL B C 1
ATOM 1033 O O . VAL B 1 31 ? -3.406 15.625 -1.039 1 97.62 31 VAL B O 1
ATOM 1036 N N . GLY B 1 32 ? -4.676 16.828 0.192 1 97.94 32 GLY B N 1
ATOM 1037 C CA . GLY B 1 32 ? -5.535 17.234 -0.91 1 97.94 32 GLY B CA 1
ATOM 1038 C C . GLY B 1 32 ? -6.715 16.297 -1.12 1 97.94 32 GLY B C 1
ATOM 1039 O O . GLY B 1 32 ? -7.016 15.922 -2.254 1 97.94 32 GLY B O 1
ATOM 1040 N N . THR B 1 33 ? -7.367 15.898 -0.069 1 98.31 33 THR B N 1
ATOM 1041 C CA . THR B 1 33 ? -8.531 15.016 -0.1 1 98.31 33 THR B CA 1
ATOM 1042 C C . THR B 1 33 ? -9.578 15.469 0.911 1 98.31 33 THR B C 1
ATOM 1044 O O . THR B 1 33 ? -9.562 16.609 1.358 1 98.31 33 THR B O 1
ATOM 1047 N N . THR B 1 34 ? -10.531 14.625 1.223 1 98.69 34 THR B N 1
ATOM 1048 C CA . THR B 1 34 ? -11.602 14.984 2.145 1 98.69 34 THR B CA 1
ATOM 1049 C C . THR B 1 34 ? -11.398 14.312 3.5 1 98.69 34 THR B C 1
ATOM 1051 O O . THR B 1 34 ? -10.75 13.266 3.59 1 98.69 34 THR B O 1
ATOM 1054 N N . GLN B 1 35 ? -11.922 15 4.508 1 98.81 35 GLN B N 1
ATOM 1055 C CA . GLN B 1 35 ? -11.922 14.406 5.836 1 98.81 35 GLN B CA 1
ATOM 1056 C C . GLN B 1 35 ? -12.586 13.031 5.824 1 98.81 35 GLN B C 1
ATOM 1058 O O . GLN B 1 35 ? -12.148 12.117 6.523 1 98.81 35 GLN B O 1
ATOM 1063 N N . ARG B 1 36 ? -13.609 12.922 5.023 1 98.88 36 ARG B N 1
ATOM 1064 C CA . ARG B 1 36 ? -14.312 11.648 4.914 1 98.88 36 ARG B CA 1
ATOM 1065 C C . ARG B 1 36 ? -13.383 10.555 4.414 1 98.88 36 ARG B C 1
ATOM 1067 O O . ARG B 1 36 ? -13.391 9.438 4.938 1 98.88 36 ARG B O 1
ATOM 1074 N N . TRP B 1 37 ? -12.602 10.859 3.393 1 98.81 37 TRP B N 1
ATOM 1075 C CA . TRP B 1 37 ? -11.688 9.875 2.838 1 98.81 37 TRP B CA 1
ATOM 1076 C C . TRP B 1 37 ? -10.648 9.453 3.873 1 98.81 37 TRP B C 1
ATOM 1078 O O . TRP B 1 37 ? -10.359 8.266 4.023 1 98.81 37 TRP B O 1
ATOM 1088 N N . ILE B 1 38 ? -10.133 10.406 4.598 1 98.94 38 ILE B N 1
ATOM 1089 C CA . ILE B 1 38 ? -9.164 10.109 5.645 1 98.94 38 ILE B CA 1
ATOM 1090 C C . ILE B 1 38 ? -9.789 9.172 6.676 1 98.94 38 ILE B C 1
ATOM 1092 O O . ILE B 1 38 ? -9.195 8.164 7.059 1 98.94 38 ILE B O 1
ATOM 1096 N N . SER B 1 39 ? -10.977 9.531 7.125 1 98.94 39 SER B N 1
ATOM 1097 C CA . SER B 1 39 ? -11.68 8.703 8.102 1 98.94 39 SER B CA 1
ATOM 1098 C C . SER B 1 39 ? -11.844 7.273 7.598 1 98.94 39 SER B C 1
ATOM 1100 O O . SER B 1 39 ? -11.57 6.32 8.328 1 98.94 39 SER B O 1
ATOM 1102 N N . GLU B 1 40 ? -12.266 7.121 6.359 1 98.88 40 GLU B N 1
ATOM 1103 C CA . GLU B 1 40 ? -12.469 5.801 5.773 1 98.88 40 GLU B CA 1
ATOM 1104 C C . GLU B 1 40 ? -11.156 5.02 5.703 1 98.88 40 GLU B C 1
ATOM 1106 O O . GLU B 1 40 ? -11.125 3.826 6.008 1 98.88 40 GLU B O 1
ATOM 1111 N N . VAL B 1 41 ? -10.117 5.668 5.34 1 98.88 41 VAL B N 1
ATOM 1112 C CA . VAL B 1 41 ? -8.812 5.023 5.223 1 98.88 41 VAL B CA 1
ATOM 1113 C C . VAL B 1 41 ? -8.32 4.605 6.605 1 98.88 41 VAL B C 1
ATOM 1115 O O . VAL B 1 41 ? -7.812 3.496 6.781 1 98.88 41 VAL B O 1
ATOM 1118 N N . GLU B 1 42 ? -8.523 5.496 7.566 1 98.81 42 GLU B N 1
ATOM 1119 C CA . GLU B 1 42 ? -8.07 5.16 8.914 1 98.81 42 GLU B CA 1
ATOM 1120 C C . GLU B 1 42 ? -8.828 3.951 9.461 1 98.81 42 GLU B C 1
ATOM 1122 O O . GLU B 1 42 ? -8.32 3.236 10.328 1 98.81 42 GLU B O 1
ATOM 1127 N N . ASN B 1 43 ? -10.008 3.764 8.898 1 98.62 43 ASN B N 1
ATOM 1128 C CA . ASN B 1 43 ? -10.828 2.639 9.336 1 98.62 43 ASN B CA 1
ATOM 1129 C C . ASN B 1 43 ? -10.625 1.422 8.438 1 98.62 43 ASN B C 1
ATOM 1131 O O . ASN B 1 43 ? -11.391 0.457 8.516 1 98.62 43 ASN B O 1
ATOM 1135 N N . GLY B 1 44 ? -9.727 1.414 7.547 1 98.75 44 GLY B N 1
ATOM 1136 C CA . GLY B 1 44 ? -9.328 0.236 6.793 1 98.75 44 GLY B CA 1
ATOM 1137 C C . GLY B 1 44 ? -10.07 0.09 5.48 1 98.75 44 GLY B C 1
ATOM 1138 O O . GLY B 1 44 ? -10.367 -1.027 5.047 1 98.75 44 GLY B O 1
ATOM 1139 N N . LYS B 1 45 ? -10.414 1.128 4.777 1 98.69 45 LYS B N 1
ATOM 1140 C CA . LYS B 1 45 ? -11.07 1.076 3.471 1 98.69 45 LYS B CA 1
ATOM 1141 C C . LYS B 1 45 ? -10.211 0.319 2.461 1 98.69 45 LYS B C 1
ATOM 1143 O O . LYS B 1 45 ? -9.258 0.872 1.909 1 98.69 45 LYS B O 1
ATOM 1148 N N . ALA B 1 46 ? -10.633 -0.788 2.096 1 98.5 46 ALA B N 1
ATOM 1149 C CA . ALA B 1 46 ? -9.883 -1.654 1.191 1 98.5 46 ALA B CA 1
ATOM 1150 C C . ALA B 1 46 ? -9.898 -1.108 -0.233 1 98.5 46 ALA B C 1
ATOM 1152 O O . ALA B 1 46 ? -9.008 -1.411 -1.033 1 98.5 46 ALA B O 1
ATOM 1153 N N . THR B 1 47 ? -10.891 -0.31 -0.561 1 98.75 47 THR B N 1
ATOM 1154 C CA . THR B 1 47 ? -11.062 0.17 -1.927 1 98.75 47 THR B CA 1
ATOM 1155 C C . THR B 1 47 ? -10.344 1.498 -2.131 1 98.75 47 THR B C 1
ATOM 1157 O O . THR B 1 47 ? -10.453 2.117 -3.189 1 98.75 47 THR B O 1
ATOM 1160 N N . ALA B 1 48 ? -9.609 1.953 -1.11 1 98.88 48 ALA B N 1
ATOM 1161 C CA . ALA B 1 48 ? -8.812 3.166 -1.285 1 98.88 48 ALA B CA 1
ATOM 1162 C C . ALA B 1 48 ? -7.742 2.971 -2.355 1 98.88 48 ALA B C 1
ATOM 1164 O O . ALA B 1 48 ? -7.148 1.894 -2.463 1 98.88 48 ALA B O 1
ATOM 1165 N N . GLU B 1 49 ? -7.496 3.998 -3.117 1 98.81 49 GLU B N 1
ATOM 1166 C CA . GLU B 1 49 ? -6.496 3.955 -4.176 1 98.81 49 GLU B CA 1
ATOM 1167 C C . GLU B 1 49 ? -5.082 3.959 -3.6 1 98.81 49 GLU B C 1
ATOM 1169 O O . GLU B 1 49 ? -4.75 4.805 -2.768 1 98.81 49 GLU B O 1
ATOM 1174 N N . ILE B 1 50 ? -4.195 3.072 -4.094 1 98.81 50 ILE B N 1
ATOM 1175 C CA . ILE B 1 50 ? -2.859 2.885 -3.539 1 98.81 50 ILE B CA 1
ATOM 1176 C C . ILE B 1 50 ? -2.043 4.164 -3.717 1 98.81 50 ILE B C 1
ATOM 1178 O O . ILE B 1 50 ? -1.248 4.527 -2.848 1 98.81 50 ILE B O 1
ATOM 1182 N N . GLY B 1 51 ? -2.307 4.863 -4.797 1 98.69 51 GLY B N 1
ATOM 1183 C CA . GLY B 1 51 ? -1.599 6.113 -5.016 1 98.69 51 GLY B CA 1
ATOM 1184 C C . GLY B 1 51 ? -1.845 7.141 -3.928 1 98.69 51 GLY B C 1
ATOM 1185 O O . GLY B 1 51 ? -0.902 7.738 -3.408 1 98.69 51 GLY B O 1
ATOM 1186 N N . MET B 1 52 ? -3.043 7.297 -3.557 1 98.69 52 MET B N 1
ATOM 1187 C CA . MET B 1 52 ? -3.412 8.273 -2.539 1 98.69 52 MET B CA 1
ATOM 1188 C C . MET B 1 52 ? -2.945 7.828 -1.158 1 98.69 52 MET B C 1
ATOM 1190 O O . MET B 1 52 ? -2.545 8.656 -0.336 1 98.69 52 MET B O 1
ATOM 1194 N N . VAL B 1 53 ? -3.041 6.578 -0.922 1 98.75 53 VAL B N 1
ATOM 1195 C CA . VAL B 1 53 ? -2.582 6.035 0.352 1 98.75 53 VAL B CA 1
ATOM 1196 C C . VAL B 1 53 ? -1.088 6.305 0.521 1 98.75 53 VAL B C 1
ATOM 1198 O O . VAL B 1 53 ? -0.654 6.789 1.568 1 98.75 53 VAL B O 1
ATOM 1201 N N . LEU B 1 54 ? -0.327 6.059 -0.538 1 98.5 54 LEU B N 1
ATOM 1202 C CA . LEU B 1 54 ? 1.113 6.273 -0.459 1 98.5 54 LEU B CA 1
ATOM 1203 C C . LEU B 1 54 ? 1.435 7.758 -0.297 1 98.5 54 LEU B C 1
ATOM 1205 O O . LEU B 1 54 ? 2.361 8.117 0.431 1 98.5 54 LEU B O 1
ATOM 1209 N N . GLN B 1 55 ? 0.721 8.578 -0.934 1 98.06 55 GLN B N 1
ATOM 1210 C CA . GLN B 1 55 ? 0.89 10.023 -0.766 1 98.06 55 GLN B CA 1
ATOM 1211 C C . GLN B 1 55 ? 0.637 10.438 0.679 1 98.06 55 GLN B C 1
ATOM 1213 O O . GLN B 1 55 ? 1.38 11.25 1.235 1 98.06 55 GLN B O 1
ATOM 1218 N N . THR B 1 56 ? -0.383 9.93 1.23 1 98.69 56 THR B N 1
ATOM 1219 C CA . THR B 1 56 ? -0.733 10.242 2.613 1 98.69 56 THR B CA 1
ATOM 1220 C C . THR B 1 56 ? 0.375 9.797 3.562 1 98.69 56 THR B C 1
ATOM 1222 O O . THR B 1 56 ? 0.777 10.547 4.453 1 98.69 56 THR B O 1
ATOM 1225 N N . LEU B 1 57 ? 0.841 8.594 3.352 1 98.12 57 LEU B N 1
ATOM 1226 C CA . LEU B 1 57 ? 1.937 8.086 4.172 1 98.12 57 LEU B CA 1
ATOM 1227 C C . LEU B 1 57 ? 3.162 8.992 4.059 1 98.12 57 LEU B C 1
ATOM 1229 O O . LEU B 1 57 ? 3.797 9.312 5.066 1 98.12 57 LEU B O 1
ATOM 1233 N N . SER B 1 58 ? 3.424 9.367 2.879 1 96.31 58 SER B N 1
ATOM 1234 C CA . SER B 1 58 ? 4.562 10.242 2.627 1 96.31 58 SER B CA 1
ATOM 1235 C C . SER B 1 58 ? 4.41 11.57 3.352 1 96.31 58 SER B C 1
ATOM 1237 O O . SER B 1 58 ? 5.359 12.062 3.967 1 96.31 58 SER B O 1
ATOM 1239 N N . MET B 1 59 ? 3.264 12.102 3.293 1 96.56 59 MET B N 1
ATOM 1240 C CA . MET B 1 59 ? 2.973 13.367 3.955 1 96.56 59 MET B CA 1
ATOM 1241 C C . MET B 1 59 ? 3.205 13.266 5.457 1 96.56 59 MET B C 1
ATOM 1243 O O . MET B 1 59 ? 3.555 14.25 6.105 1 96.56 59 MET B O 1
ATOM 1247 N N . LEU B 1 60 ? 3.049 12.109 5.969 1 97.69 60 LEU B N 1
ATOM 1248 C CA . LEU B 1 60 ? 3.172 11.875 7.402 1 97.69 60 LEU B CA 1
ATOM 1249 C C . LEU B 1 60 ? 4.57 11.375 7.75 1 97.69 60 LEU B C 1
ATOM 1251 O O . LEU B 1 60 ? 4.836 11.016 8.898 1 97.69 60 LEU B O 1
ATOM 1255 N N . GLY B 1 61 ? 5.418 11.258 6.766 1 95.62 61 GLY B N 1
ATOM 1256 C CA . GLY B 1 61 ? 6.793 10.836 6.984 1 95.62 61 GLY B CA 1
ATOM 1257 C C . GLY B 1 61 ? 6.922 9.344 7.25 1 95.62 61 GLY B C 1
ATOM 1258 O O . GLY B 1 61 ? 7.914 8.898 7.828 1 95.62 61 GLY B O 1
ATOM 1259 N N . ILE B 1 62 ? 5.965 8.617 6.918 1 96 62 ILE B N 1
ATOM 1260 C CA . ILE B 1 62 ? 5.996 7.168 7.105 1 96 62 ILE B CA 1
ATOM 1261 C C . ILE B 1 62 ? 6.652 6.504 5.898 1 96 62 ILE B C 1
ATOM 1263 O O . ILE B 1 62 ? 6.207 6.691 4.762 1 96 62 ILE B O 1
ATOM 1267 N N . ARG B 1 63 ? 7.699 5.746 6.184 1 94.12 63 ARG B N 1
ATOM 1268 C CA . ARG B 1 63 ? 8.422 5.035 5.133 1 94.12 63 ARG B CA 1
ATOM 1269 C C . ARG B 1 63 ? 8.07 3.551 5.133 1 94.12 63 ARG B C 1
ATOM 1271 O O . ARG B 1 63 ? 8.047 2.914 6.188 1 94.12 63 ARG B O 1
ATOM 1278 N N . LEU B 1 64 ? 7.73 3.096 3.949 1 95.81 64 LEU B N 1
ATOM 1279 C CA . LEU B 1 64 ? 7.488 1.665 3.805 1 95.81 64 LEU B CA 1
ATOM 1280 C C . LEU B 1 64 ? 8.703 0.965 3.207 1 95.81 64 LEU B C 1
ATOM 1282 O O . LEU B 1 64 ? 9.352 1.5 2.305 1 95.81 64 LEU B O 1
ATOM 1286 N N . GLU B 1 65 ? 8.93 -0.196 3.676 1 95.06 65 GLU B N 1
ATOM 1287 C CA . GLU B 1 65 ? 10.023 -1.023 3.186 1 95.06 65 GLU B CA 1
ATOM 1288 C C . GLU B 1 65 ? 9.609 -2.486 3.072 1 95.06 65 GLU B C 1
ATOM 1290 O O . GLU B 1 65 ? 8.609 -2.898 3.662 1 95.06 65 GLU B O 1
ATOM 1295 N N . VAL B 1 66 ? 10.344 -3.195 2.219 1 92.81 66 VAL B N 1
ATOM 1296 C CA . VAL B 1 66 ? 10.172 -4.645 2.193 1 92.81 66 VAL B CA 1
ATOM 1297 C C . VAL B 1 66 ? 10.867 -5.27 3.396 1 92.81 66 VAL B C 1
ATOM 1299 O O . VAL B 1 66 ? 12.055 -5.012 3.639 1 92.81 66 VAL B O 1
ATOM 1302 N N . GLY B 1 67 ? 10.086 -5.906 4.141 1 84.19 67 GLY B N 1
ATOM 1303 C CA . GLY B 1 67 ? 10.633 -6.562 5.316 1 84.19 67 GLY B CA 1
ATOM 1304 C C . GLY B 1 67 ? 11.523 -7.746 4.98 1 84.19 67 GLY B C 1
ATOM 1305 O O . GLY B 1 67 ? 11.438 -8.297 3.881 1 84.19 67 GLY B O 1
ATOM 1306 N N . GLY B 1 68 ? 12.625 -7.848 5.707 1 73.75 68 GLY B N 1
ATOM 1307 C CA . GLY B 1 68 ? 13.5 -9 5.559 1 73.75 68 GLY B CA 1
ATOM 1308 C C . GLY B 1 68 ? 12.805 -10.312 5.848 1 73.75 68 GLY B C 1
ATOM 1309 O O . GLY B 1 68 ? 11.648 -10.336 6.262 1 73.75 68 GLY B O 1
ATOM 1310 N N . PRO B 1 69 ? 13.43 -11.445 5.195 1 59.88 69 PRO B N 1
ATOM 1311 C CA . PRO B 1 69 ? 12.875 -12.758 5.543 1 59.88 69 PRO B CA 1
ATOM 1312 C C . PRO B 1 69 ? 12.555 -12.891 7.027 1 59.88 69 PRO B C 1
ATOM 1314 O O . PRO B 1 69 ? 13.234 -12.297 7.867 1 59.88 69 PRO B O 1
ATOM 1317 N N . SER B 1 70 ? 11.195 -12.844 7.312 1 52.06 70 SER B N 1
ATOM 1318 C CA . SER B 1 70 ? 11 -13.18 8.719 1 52.06 70 SER B CA 1
ATOM 1319 C C . SER B 1 70 ? 11.961 -14.281 9.164 1 52.06 70 SER B C 1
ATOM 1321 O O . SER B 1 70 ? 12.305 -15.164 8.375 1 52.06 70 SER B O 1
ATOM 1323 N N . PRO B 1 71 ? 12.781 -14.016 10.086 1 44.5 71 PRO B N 1
ATOM 1324 C CA . PRO B 1 71 ? 13.414 -15.273 10.477 1 44.5 71 PRO B CA 1
ATOM 1325 C C . PRO B 1 71 ? 12.461 -16.469 10.398 1 44.5 71 PRO B C 1
ATOM 1327 O O . PRO B 1 71 ? 11.242 -16.297 10.539 1 44.5 71 PRO B O 1
ATOM 1330 N N . GLU B 1 72 ? 12.578 -17.344 9.461 1 39.22 72 GLU B N 1
ATOM 1331 C CA . GLU B 1 72 ? 11.797 -18.562 9.602 1 39.22 72 GLU B CA 1
ATOM 1332 C C . GLU B 1 72 ? 11.445 -18.828 11.062 1 39.22 72 GLU B C 1
ATOM 1334 O O . GLU B 1 72 ? 12.328 -19.047 11.891 1 39.22 72 GLU B O 1
ATOM 1339 N N . HIS B 1 73 ? 10.766 -18.062 11.711 1 39.25 73 HIS B N 1
ATOM 1340 C CA . HIS B 1 73 ? 10.32 -18.828 12.867 1 39.25 73 HIS B CA 1
ATOM 1341 C C . HIS B 1 73 ? 9.938 -20.25 12.477 1 39.25 73 HIS B C 1
ATOM 1343 O O . HIS B 1 73 ? 8.93 -20.453 11.797 1 39.25 73 HIS B O 1
ATOM 1349 N N . VAL B 1 74 ? 10.914 -21.031 12.07 1 36.62 74 VAL B N 1
ATOM 1350 C CA . VAL B 1 74 ? 10.672 -22.469 12.164 1 36.62 74 VAL B CA 1
ATOM 1351 C C . VAL B 1 74 ? 9.672 -22.75 13.273 1 36.62 74 VAL B C 1
ATOM 1353 O O . VAL B 1 74 ? 9.961 -22.531 14.453 1 36.62 74 VAL B O 1
ATOM 1356 N N . HIS B 1 75 ? 8.586 -22.391 13.148 1 35.56 75 HIS B N 1
ATOM 1357 C CA . HIS B 1 75 ? 7.734 -23.125 14.086 1 35.56 75 HIS B CA 1
ATOM 1358 C C . HIS B 1 75 ? 8.172 -24.578 14.219 1 35.56 75 HIS B C 1
ATOM 1360 O O . HIS B 1 75 ? 7.98 -25.375 13.289 1 35.56 75 HIS B O 1
ATOM 1366 N N . ARG B 1 76 ? 9.359 -24.781 14.742 1 35.81 76 ARG B N 1
ATOM 1367 C CA . ARG B 1 76 ? 9.555 -26.156 15.203 1 35.81 76 ARG B CA 1
ATOM 1368 C C . ARG B 1 76 ? 8.266 -26.719 15.805 1 35.81 76 ARG B C 1
ATOM 1370 O O . ARG B 1 76 ? 7.812 -26.25 16.859 1 35.81 76 ARG B O 1
ATOM 1377 N N . TYR B 1 77 ? 7.312 -27 14.961 1 34.84 77 TYR B N 1
ATOM 1378 C CA . TYR B 1 77 ? 6.297 -27.906 15.492 1 34.84 77 TYR B CA 1
ATOM 1379 C C . TYR B 1 77 ? 6.906 -28.875 16.484 1 34.84 77 TYR B C 1
ATOM 1381 O O . TYR B 1 77 ? 7.746 -29.703 16.125 1 34.84 77 TYR B O 1
ATOM 1389 N N . THR B 1 78 ? 7.359 -28.422 17.578 1 37.62 78 THR B N 1
ATOM 1390 C CA . THR B 1 78 ? 7.656 -29.469 18.531 1 37.62 78 THR B CA 1
ATOM 1391 C C . THR B 1 78 ? 6.621 -30.594 18.438 1 37.62 78 THR B C 1
ATOM 1393 O O . THR B 1 78 ? 5.426 -30.359 18.625 1 37.62 78 THR B O 1
ATOM 1396 N N . PRO B 1 79 ? 6.934 -31.609 17.688 1 36.28 79 PRO B N 1
ATOM 1397 C CA . PRO B 1 79 ? 5.941 -32.688 17.703 1 36.28 79 PRO B CA 1
ATOM 1398 C C . PRO B 1 79 ? 5.262 -32.844 19.062 1 36.28 79 PRO B C 1
ATOM 1400 O O . PRO B 1 79 ? 5.93 -32.844 20.094 1 36.28 79 PRO B O 1
ATOM 1403 N N . VAL B 1 80 ? 4.305 -32.094 19.359 1 39.19 80 VAL B N 1
ATOM 1404 C CA . VAL B 1 80 ? 3.588 -32.531 20.547 1 39.19 80 VAL B CA 1
ATOM 1405 C C . VAL B 1 80 ? 3.662 -34.062 20.672 1 39.19 80 VAL B C 1
ATOM 1407 O O . VAL B 1 80 ? 3.328 -34.781 19.734 1 39.19 80 VAL B O 1
ATOM 1410 N N . SER B 1 81 ? 4.77 -34.562 21.109 1 37.59 81 SER B N 1
ATOM 1411 C CA . SER B 1 81 ? 4.691 -35.969 21.5 1 37.59 81 SER B CA 1
ATOM 1412 C C . SER B 1 81 ? 3.32 -36.312 22.078 1 37.59 81 SER B C 1
ATOM 1414 O O . SER B 1 81 ? 2.906 -35.719 23.094 1 37.59 81 SER B O 1
ATOM 1416 N N . HIS B 1 82 ? 2.24 -36.188 21.281 1 35.47 82 HIS B N 1
ATOM 1417 C CA . HIS B 1 82 ? 1.032 -36.844 21.766 1 35.47 82 HIS B CA 1
ATOM 1418 C C . HIS B 1 82 ? 1.365 -38.188 22.438 1 35.47 82 HIS B C 1
ATOM 1420 O O . HIS B 1 82 ? 1.608 -39.188 21.766 1 35.47 82 HIS B O 1
ATOM 1426 N N . ASP B 1 83 ? 2.389 -38.219 23.391 1 38.22 83 ASP B N 1
ATOM 1427 C CA . ASP B 1 83 ? 2.332 -39.375 24.266 1 38.22 83 ASP B CA 1
ATOM 1428 C C . ASP B 1 83 ? 0.886 -39.781 24.547 1 38.22 83 ASP B C 1
ATOM 1430 O O . ASP B 1 83 ? 0.174 -39.125 25.281 1 38.22 83 ASP B O 1
ATOM 1434 N N . MET B 1 84 ? 0.104 -40.062 23.516 1 39.09 84 MET B N 1
ATOM 1435 C CA . MET B 1 84 ? -1.176 -40.75 23.672 1 39.09 84 MET B CA 1
ATOM 1436 C C . MET B 1 84 ? -1.105 -41.781 24.812 1 39.09 84 MET B C 1
ATOM 1438 O O . MET B 1 84 ? -0.17 -42.562 24.891 1 39.09 84 MET B O 1
ATOM 1442 N N . PRO B 1 85 ? -1.545 -41.406 25.906 1 36.44 85 PRO B N 1
ATOM 1443 C CA . PRO B 1 85 ? -1.56 -42.438 26.953 1 36.44 85 PRO B CA 1
ATOM 1444 C C . PRO B 1 85 ? -1.937 -43.812 26.422 1 36.44 85 PRO B C 1
ATOM 1446 O O . PRO B 1 85 ? -2.697 -43.938 25.453 1 36.44 85 PRO B O 1
ATOM 1449 N N . THR B 1 86 ? -1 -44.594 25.984 1 36.38 86 THR B N 1
ATOM 1450 C CA . THR B 1 86 ? -1.259 -46 25.625 1 36.38 86 THR B CA 1
ATOM 1451 C C . THR B 1 86 ? -2.361 -46.562 26.5 1 36.38 86 THR B C 1
ATOM 1453 O O . THR B 1 86 ? -2.42 -46.312 27.703 1 36.38 86 THR B O 1
ATOM 1456 N N . ILE B 1 87 ? -3.537 -46.562 25.938 1 39.38 87 ILE B N 1
ATOM 1457 C CA . ILE B 1 87 ? -4.738 -47.188 26.469 1 39.38 87 ILE B CA 1
ATOM 1458 C C . ILE B 1 87 ? -4.355 -48.438 27.25 1 39.38 87 ILE B C 1
ATOM 1460 O O . ILE B 1 87 ? -5.137 -49.406 27.328 1 39.38 87 ILE B O 1
ATOM 1464 N N . GLU B 1 88 ? -2.982 -48.688 27.281 1 38.19 88 GLU B N 1
ATOM 1465 C CA . GLU B 1 88 ? -2.756 -49.969 27.984 1 38.19 88 GLU B CA 1
ATOM 1466 C C . GLU B 1 88 ? -3.404 -49.938 29.359 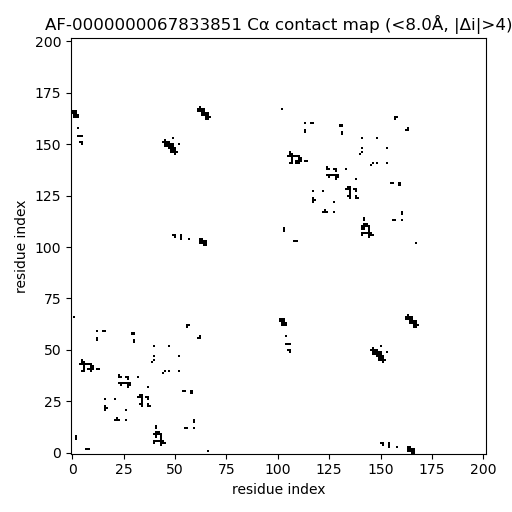1 38.19 88 GLU B C 1
ATOM 1468 O O . GLU B 1 88 ? -3.582 -51 29.984 1 38.19 88 GLU B O 1
ATOM 1473 N N . ASP B 1 89 ? -3.31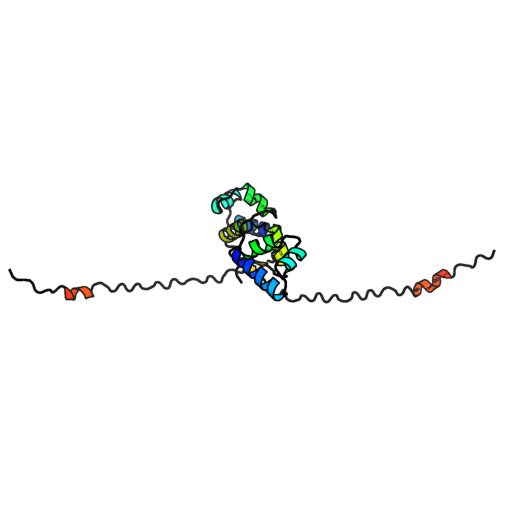1 -48.656 29.875 1 36.56 89 ASP B N 1
ATOM 1474 C CA . ASP B 1 89 ? -3.59 -48.906 31.281 1 36.56 89 ASP B CA 1
ATOM 1475 C C . ASP B 1 89 ? -5.066 -49.219 31.5 1 36.56 89 ASP B C 1
ATOM 1477 O O . ASP B 1 89 ? -5.539 -49.281 32.656 1 36.56 89 ASP B O 1
ATOM 1481 N N . LEU B 1 90 ? -5.836 -48.875 30.422 1 35.34 90 LEU B N 1
ATOM 1482 C CA . LEU B 1 90 ? -7.246 -49.062 30.766 1 35.34 90 LEU B CA 1
ATOM 1483 C C . LEU B 1 90 ? -7.543 -50.531 31.062 1 35.34 90 LEU B C 1
ATOM 1485 O O . LEU B 1 90 ? -8.703 -50.906 31.25 1 35.34 90 LEU B O 1
ATOM 1489 N N . ASP B 1 91 ? -6.457 -51.312 30.812 1 36.44 91 ASP B N 1
ATOM 1490 C CA . ASP B 1 91 ? -6.816 -52.719 30.984 1 36.44 91 ASP B CA 1
ATOM 1491 C C . ASP B 1 91 ? -7.562 -52.938 32.281 1 36.44 91 ASP B C 1
ATOM 1493 O O . ASP B 1 91 ? -8.195 -53.969 32.469 1 36.44 91 ASP B O 1
ATOM 1497 N N . ASP B 1 92 ? -7.086 -52.125 33.25 1 38.25 92 ASP B N 1
ATOM 1498 C CA . ASP B 1 92 ? -7.383 -52.781 34.5 1 38.25 92 ASP B CA 1
ATOM 1499 C C . ASP B 1 92 ? -8.875 -52.75 34.812 1 38.25 92 ASP B C 1
ATOM 1501 O O . ASP B 1 92 ? -9.328 -53.281 35.812 1 38.25 92 ASP B O 1
ATOM 1505 N N . ILE B 1 93 ? -9.461 -51.688 34.312 1 38.88 93 ILE B N 1
ATOM 1506 C CA . ILE B 1 93 ? -10.672 -51.469 35.094 1 38.88 93 ILE B CA 1
ATOM 1507 C C . ILE B 1 93 ? -11.688 -52.562 34.781 1 38.88 93 ILE B C 1
ATOM 1509 O O . ILE B 1 93 ? -12.766 -52.625 35.375 1 38.88 93 ILE B O 1
ATOM 1513 N N . VAL B 1 94 ? -11.594 -53.031 33.562 1 39.91 94 VAL B N 1
ATOM 1514 C CA . VAL B 1 94 ? -12.828 -53.688 33.156 1 39.91 94 VAL B CA 1
ATOM 1515 C C . VAL B 1 94 ? -13.07 -54.906 34.062 1 39.91 94 VAL B C 1
ATOM 1517 O O . VAL B 1 94 ? -13.977 -55.719 33.812 1 39.91 94 VAL B O 1
ATOM 1520 N N . ASP B 1 95 ? -12.18 -55.094 34.969 1 38.41 95 ASP B N 1
ATOM 1521 C CA . ASP B 1 95 ? -12.484 -56.375 35.594 1 38.41 95 ASP B CA 1
ATOM 1522 C C . ASP B 1 95 ? -13.836 -56.312 36.312 1 38.41 95 ASP B C 1
ATOM 1524 O O . ASP B 1 95 ? -13.922 -55.844 37.438 1 38.41 95 ASP B O 1
ATOM 1528 N N . GLY B 1 96 ? -14.797 -55.594 35.719 1 37.81 96 GLY B N 1
ATOM 1529 C CA . GLY B 1 96 ? -16.031 -55.625 36.5 1 37.81 96 GLY B CA 1
ATOM 1530 C C . GLY B 1 96 ? -16.469 -57.031 36.844 1 37.81 96 GLY B C 1
ATOM 1531 O O . GLY B 1 96 ? -16 -58 36.219 1 37.81 96 GLY B O 1
ATOM 1532 N N . PRO B 1 97 ? -16.906 -57.219 38.031 1 43.44 97 PRO B N 1
ATOM 1533 C CA . PRO B 1 97 ? -17.297 -58.531 38.562 1 43.44 97 PRO B CA 1
ATOM 1534 C C . PRO B 1 97 ? -18.203 -59.281 37.594 1 43.44 97 PRO B C 1
ATOM 1536 O O . PRO B 1 97 ? -18.906 -58.688 36.781 1 43.44 97 PRO B O 1
ATOM 1539 N N . ALA B 1 98 ? -17.766 -60.312 36.938 1 38.88 98 ALA B N 1
ATOM 1540 C CA . ALA B 1 98 ? -18.484 -61.344 36.219 1 38.88 98 ALA B CA 1
ATOM 1541 C C . ALA B 1 98 ? -19.812 -61.656 36.875 1 38.88 98 ALA B C 1
ATOM 1543 O O . ALA B 1 98 ? -19.859 -62.031 38.062 1 38.88 98 ALA B O 1
ATOM 1544 N N . PHE B 1 99 ? -20.766 -60.781 36.625 1 34.66 99 PHE B N 1
ATOM 1545 C CA . PHE B 1 99 ? -22.078 -61.219 37.094 1 34.66 99 PHE B CA 1
ATOM 1546 C C . PHE B 1 99 ? -22.359 -62.656 36.719 1 34.66 99 PHE B C 1
ATOM 1548 O O . PHE B 1 99 ? -22.266 -63.031 35.562 1 34.66 99 PHE B O 1
ATOM 1555 N N . ARG B 1 100 ? -22.047 -63.562 37.562 1 38.22 100 ARG B N 1
ATOM 1556 C CA . ARG B 1 100 ? -22.406 -65 37.594 1 38.22 100 ARG B CA 1
ATOM 1557 C C . ARG B 1 100 ? -23.891 -65.188 37.312 1 38.22 100 ARG B C 1
ATOM 1559 O O . ARG B 1 100 ? -24.734 -64.562 37.969 1 38.22 100 ARG B O 1
ATOM 1566 N N . PRO B 1 101 ? -24.219 -65.688 36.125 1 34.44 101 PRO B N 1
ATOM 1567 C CA . PRO B 1 101 ? -25.594 -66.125 36.156 1 34.44 101 PRO B CA 1
ATOM 1568 C C . PRO B 1 101 ? -25.828 -67.188 37.219 1 34.44 101 PRO B C 1
ATOM 1570 O O . PRO B 1 101 ? -24.891 -67.875 37.656 1 34.44 101 PRO B O 1
#

InterPro domains:
  IPR001387 Cro/C1-type, helix-turn-helix domain [PS50943] (13-67)
  IPR001387 Cro/C1-type, helix-turn-helix domain [SM00530] (12-67)
  IPR001387 Cro/C1-type, helix-turn-helix domain [cd00093] (10-65)
  IPR010982 Lambda repressor-like, DNA-binding domain superfamily [G3DSA:1.10.260.40] (1-77)
  IPR010982 Lambda repressor-like, DNA-binding domain superfamily [SSF47413] (6-66)
  IPR017507 Transcription regulator, HipB-like [TIGR03070] (7-64)

Radius of gyration: 31.55 Å; Cα contacts (8 Å, |Δi|>4): 218; chains: 2; bounding box: 63×132×64 Å

pLDDT: mean 78.0, std 27.72, range [34.06, 98.94]

Foldseek 3Di:
DDDDALLVLLCVLVVLCVVVVHDLQRLCVQLVHHSVLNVCSNRGPPPDDPVSSVSSCVSSVHDDDDDDDPPPPVPPVVVPPCVVVPCVVVVPPPPPDPPDD/DDDDALLVLLCVLVVLCVVVVHDLQRLCVQLVHHSVLNVCSNRGPPPDDPVSSVSSCVSSVHDDDDDDDPPPPPPPVVVPPCVVVPCVVVVPPPPPPPPDD

Organism: Methylorubrum extorquens (strain ATCC 14718 / DSM 1338 / JCM 2805 / NCIMB 9133 / AM1) (NCBI:txid272630)

Secondary structure (DSSP, 8-state):
-EE-SHHHHHHHHHHHHHHTT--HHHHHHHHTS-HHHHHHHHTT-TTSBHHHHHHHHHHTTPPEEEPP------------------GGGGGGGG-------/-EE-SHHHHHHHHHHHHHHTT--HHHHHHHHTS-HHHHHHHHTT-TTSBHHHHHHHHHHTTPPEEEPP------------------GGGGGGGG-------

Sequence (202 aa):
MLISSPRDIGMLIRAKRSERSWTQGDLARHVGTTQRWISEVENGKATAEIGMVLQTLSMLGIRLEVGGPSPEHVHRYTPVSHDMPTIEDLDDIVDGPAFRPMLISSPRDIGMLIRAKRSERSWTQGDLARHVGTTQRWISEVENGKATAEIGMVLQTLSMLGIRLEVGGPSPEHVHRYTPVSHDMPTIEDLDDIVDGPAFRP

Nearest PDB structures (foldseek):
  8ezt-assembly1_D-2  TM=8.488E-01  e=1.260E-04  Legionella pneumophila
  3dnv-assembly1_B  TM=8.755E-01  e=1.689E-04  Escherichia coli K-12
  2wiu-assembly1_B  TM=8.860E-01  e=2.263E-04  Escherichia coli
  5k98-assembly1_P  TM=8.754E-01  e=2.013E-04  Escherichia coli MP020980.2
  7ab4-assembly1_A  TM=8.975E-01  e=1.037E-03  Escherichia coli O127:H6 str. E2348/69